Protein 1GXJ (pdb70)

B-factor: mean 45.7, std 15.7, range [21.68, 113.81]

Foldseek 3Di:
DDAQLLVVCVVVVVQQPQWDAAQLVQKDFDPLCPLQLCLLQDVSNGATEGAAVVSVVVSVVVCVPVVRDDHHYDHLVPAALDADEDPPLCVAAQFPFFQLVRIDGPPVRSSVSSRSRHRETEGADPVSVVVSCVVRVALPKYGHSQNWIQHSVGDIRDDDD/DPDAQQLLVVCVVPVVQQPQWDAQQLVFKDFDPLQVLQLCLLQPVSSGATEGAAPVSVVSSVVVCVVVVRDDHHYDHLVPAALDADADPPPVVAAQWPAFQLVRIDGPPVRSSCSSRSRHRETEGADPVSVVVSCVVVVFQHWYGYSNNDIDGVDDDDDDDD

Radius of gyration: 20.85 Å; Cα contacts (8 Å, |Δi|>4): 633; chains: 2; bounding box: 50×51×54 Å

Sequence (323 aa):
GFSRAVRAVFEEKERFPGLVDVVSNLIEVDEKYSLAVSVLLGGTAQNIVVRNVDTAKAIVEFLKQNEAGRVTILPLDLIDGSFNRISGLENERGFVGYAVDLVKFPSDLEVLGGFLFGNSVVVETLDDAIRMKKKYRLNTRIATLDGELISGRGAITGGREYRGFSRAVRAVFEEKERFPGLVDVVSNLIEVDEKYSLAVSVLLGGTAQNIVVRNVDTAKAIVEFLKQNEAGRVTILPLDLIDGSFNRISGLENERGFVGYAVDLVKFPSDLEVLGGFLFGNSVVVETLDDAIRMKKKYRLNTRIATLDGELISGRGAITGGR

Solvent-accessible surface area: 16518 Å² total; per-residue (Å²): 126,80,54,159,3,8,121,9,0,50,111,56,135,127,134,10,130,8,27,32,35,3,0,47,92,24,37,105,36,73,152,157,50,53,90,0,4,70,24,2,12,44,62,51,29,107,9,0,0,0,99,50,34,107,12,0,125,47,0,34,75,19,0,126,122,67,137,13,21,123,9,37,0,1,5,29,81,116,22,96,17,87,64,117,125,39,109,24,0,84,122,27,201,8,40,38,7,7,0,27,82,30,9,128,31,64,115,94,3,142,72,0,3,5,72,14,4,19,33,4,0,0,0,83,65,17,77,15,0,6,86,0,12,107,131,58,203,10,125,16,68,0,0,0,53,59,1,3,30,0,28,17,82,0,11,0,27,0,5,110,130,274,215,58,80,50,173,3,5,143,17,0,48,136,72,111,143,124,5,128,9,26,34,38,2,0,45,94,21,33,76,46,97,151,130,35,36,101,0,3,54,47,3,11,42,70,54,26,52,11,0,0,0,106,59,5,100,11,0,55,45,0,3,94,4,0,28,108,76,114,22,2,85,9,35,0,0,0,31,78,19,13,47,16,68,63,124,120,39,107,19,0,102,117,21,194,16,50,40,7,12,0,20,88,30,16,136,13,50,108,90,2,142,51,0,6,7,27,14,4,13,36,5,0,0,0,94,62,66,113,17,0,98,82,0,62,173,135,47,183,10,100,19,77,0,0,1,38,100,19,68,60,39,38,27,130,62,25,33,47,8,6,162

Structure (mmCIF, N/CA/C/O backbone):
data_1GXJ
#
_entry.id   1GXJ
#
_cell.length_a   54.700
_cell.length_b   57.900
_cell.length_c   62.500
_cell.angle_alpha   90.00
_cell.angle_beta   113.40
_cell.angle_gamma   90.00
#
_symmetry.space_group_name_H-M   'P 1 21 1'
#
loop_
_entity.id
_entity.type
_entity.pdbx_description
1 polymer 'CHROMOSOME SEGREGATION SMC PROTEIN'
2 water water
#
loop_
_atom_site.group_PDB
_atom_site.id
_atom_site.type_symbol
_atom_site.label_atom_id
_atom_site.label_alt_id
_atom_site.label_comp_id
_atom_site.label_asym_id
_atom_site.label_entity_id
_atom_site.label_seq_id
_atom_site.pdbx_PDB_ins_code
_atom_site.Cartn_x
_atom_site.Cartn_y
_atom_site.Cartn_z
_atom_site.occupancy
_atom_site.B_iso_or_equiv
_atom_site.auth_seq_id
_atom_site.auth_comp_id
_atom_site.auth_asym_id
_atom_site.auth_atom_id
_atom_site.pdbx_PDB_model_num
ATOM 1 N N . GLY A 1 14 ? -35.959 11.624 41.564 1.00 56.57 498 GLY A N 1
ATOM 2 C CA . GLY A 1 14 ? -36.693 11.454 40.277 1.00 57.10 498 GLY A CA 1
ATOM 3 C C . GLY A 1 14 ? -35.859 10.862 39.153 1.00 57.50 498 GLY A C 1
ATOM 4 O O . GLY A 1 14 ? -36.364 10.646 38.052 1.00 59.85 498 GLY A O 1
ATOM 5 N N . PHE A 1 15 ? -34.584 10.595 39.420 1.00 55.86 499 PHE A N 1
ATOM 6 C CA . PHE A 1 15 ? -33.695 10.027 38.407 1.00 52.85 499 PHE A CA 1
ATOM 7 C C . PHE A 1 15 ? -33.326 8.573 38.693 1.00 50.03 499 PHE A C 1
ATOM 8 O O . PHE A 1 15 ? -33.724 8.008 39.715 1.00 44.76 499 PHE A O 1
ATOM 16 N N . SER A 1 16 ? -32.558 7.980 37.779 1.00 49.61 500 SER A N 1
ATOM 17 C CA . SER A 1 16 ? -32.122 6.591 37.899 1.00 49.06 500 SER A CA 1
ATOM 18 C C . SER A 1 16 ? -31.288 6.349 39.155 1.00 47.94 500 SER A C 1
ATOM 19 O O . SER A 1 16 ? -30.661 7.267 39.685 1.00 47.42 500 SER A O 1
ATOM 22 N N . ARG A 1 17 ? -31.286 5.105 39.626 1.00 46.05 501 ARG A N 1
ATOM 23 C CA . ARG A 1 17 ? -30.522 4.731 40.812 1.00 47.29 501 ARG A CA 1
ATOM 24 C C . ARG A 1 17 ? -29.052 5.119 40.641 1.00 44.82 501 ARG A C 1
ATOM 25 O O . ARG A 1 17 ? -28.430 5.647 41.564 1.00 40.52 501 ARG A O 1
ATOM 33 N N . ALA A 1 18 ? -28.509 4.860 39.455 1.00 43.28 502 ALA A N 1
ATOM 34 C CA . ALA A 1 18 ? -27.112 5.174 39.159 1.00 45.08 502 ALA A CA 1
ATOM 35 C C . ALA A 1 18 ? -26.840 6.660 39.341 1.00 43.73 502 ALA A C 1
ATOM 36 O O . ALA A 1 18 ? -25.940 7.051 40.082 1.00 46.37 502 ALA A O 1
ATOM 38 N N . VAL A 1 19 ? -27.617 7.486 38.649 1.00 45.51 503 VAL A N 1
ATOM 39 C CA . VAL A 1 19 ? -27.464 8.928 38.749 1.00 43.16 503 VAL A CA 1
ATOM 40 C C . VAL A 1 19 ? -27.580 9.371 40.207 1.00 43.58 503 VAL A C 1
ATOM 41 O O . VAL A 1 19 ? -26.827 10.232 40.666 1.00 42.13 503 VAL A O 1
ATOM 45 N N . ARG A 1 20 ? -28.518 8.769 40.933 1.00 42.41 504 ARG A N 1
ATOM 46 C CA . ARG A 1 20 ? -28.738 9.103 42.337 1.00 44.71 504 ARG A CA 1
ATOM 47 C C . ARG A 1 20 ? -27.535 8.765 43.216 1.00 45.63 504 ARG A C 1
ATOM 48 O O . ARG A 1 20 ? -27.182 9.528 44.117 1.00 44.83 504 ARG A O 1
ATOM 56 N N . ALA A 1 21 ? -26.918 7.616 42.965 1.00 45.47 505 ALA A N 1
ATOM 57 C CA . ALA A 1 21 ? -25.758 7.203 43.746 1.00 48.34 505 ALA A CA 1
ATOM 58 C C . ALA A 1 21 ? -24.654 8.238 43.569 1.00 49.12 505 ALA A C 1
ATOM 59 O O . ALA A 1 21 ? -24.059 8.708 44.541 1.00 47.71 505 ALA A O 1
ATOM 61 N N . VAL A 1 22 ? -24.397 8.594 42.314 1.00 50.39 506 VAL A N 1
ATOM 62 C CA . VAL A 1 22 ? -23.373 9.577 41.977 1.00 47.41 506 VAL A CA 1
ATOM 63 C C . VAL A 1 22 ? -23.546 10.859 42.785 1.00 50.25 506 VAL A C 1
ATOM 64 O O . VAL A 1 22 ? -22.617 11.315 43.458 1.00 50.47 506 VAL A O 1
ATOM 68 N N . PHE A 1 23 ? -24.742 11.436 42.727 1.00 47.46 507 PHE A N 1
ATOM 69 C CA . PHE A 1 23 ? -25.007 12.677 43.438 1.00 49.94 507 PHE A CA 1
ATOM 70 C C . PHE A 1 23 ? -25.069 12.580 44.961 1.00 53.49 507 PHE A C 1
ATOM 71 O O . PHE A 1 23 ? -24.765 13.553 45.654 1.00 50.90 507 PHE A O 1
ATOM 79 N N . GLU A 1 24 ? -25.449 11.420 45.489 1.00 55.93 508 GLU A N 1
ATOM 80 C CA . GLU A 1 24 ? -25.490 11.259 46.938 1.00 61.20 508 GLU A CA 1
ATOM 81 C C . GLU A 1 24 ? -24.056 11.026 47.425 1.00 61.60 508 GLU A C 1
ATOM 82 O O . GLU A 1 24 ? -23.779 11.053 48.624 1.00 62.26 508 GLU A O 1
ATOM 88 N N . GLU A 1 25 ? -23.154 10.818 46.468 1.00 60.99 509 GLU A N 1
ATOM 89 C CA . GLU A 1 25 ? -21.734 10.598 46.731 1.00 61.89 509 GLU A CA 1
ATOM 90 C C . GLU A 1 25 ? -20.926 11.716 46.072 1.00 61.51 509 GLU A C 1
ATOM 91 O O . GLU A 1 25 ? -19.759 11.524 45.720 1.00 61.69 509 GLU A O 1
ATOM 97 N N . LYS A 1 26 ? -21.545 12.881 45.910 1.00 58.35 510 LYS A N 1
ATOM 98 C CA . LYS A 1 26 ? -20.886 14.013 45.261 1.00 59.21 510 LYS A CA 1
ATOM 99 C C . LYS A 1 26 ? -19.510 14.386 45.818 1.00 56.96 510 LYS A C 1
ATOM 100 O O . LYS A 1 26 ? -18.577 14.628 45.053 1.00 53.28 510 LYS A O 1
ATOM 106 N N . GLU A 1 27 ? -19.381 14.422 47.141 1.00 57.09 511 GLU A N 1
ATOM 107 C CA . GLU A 1 27 ? -18.112 14.784 47.772 1.00 57.81 511 GLU A CA 1
ATOM 108 C C . GLU A 1 27 ? -16.917 14.073 47.134 1.00 54.61 511 GLU A C 1
ATOM 109 O O . GLU A 1 27 ? -15.782 14.546 47.226 1.00 56.54 511 GLU A O 1
ATOM 115 N N . ARG A 1 28 ? -17.180 12.948 46.477 1.00 51.28 512 ARG A N 1
ATOM 116 C CA . ARG A 1 28 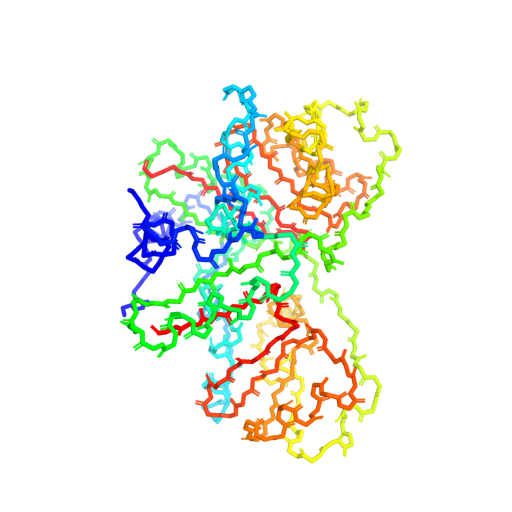? -16.136 12.167 45.826 1.00 51.43 512 ARG A CA 1
ATOM 117 C C . ARG A 1 28 ? -15.737 12.726 44.459 1.00 49.36 512 ARG A C 1
ATOM 118 O O . ARG A 1 28 ? -14.665 12.406 43.940 1.00 44.88 512 ARG A O 1
ATOM 126 N N . PHE A 1 29 ? -16.594 13.562 43.878 1.00 47.15 513 PHE A N 1
ATOM 127 C CA . PHE A 1 29 ? -16.305 14.134 42.567 1.00 47.63 513 PHE A CA 1
ATOM 128 C C . PHE A 1 29 ? -16.400 15.662 42.546 1.00 47.13 513 PHE A C 1
ATOM 129 O O . PHE A 1 29 ? -17.429 16.227 42.179 1.00 45.89 513 PHE A O 1
ATOM 137 N N . PRO A 1 30 ? -15.319 16.351 42.938 1.00 46.11 514 PRO A N 1
ATOM 138 C CA . PRO A 1 30 ? -15.347 17.815 42.936 1.00 46.94 514 PRO A CA 1
ATOM 139 C C . PRO A 1 30 ? -15.522 18.358 41.518 1.00 44.53 514 PRO A C 1
ATOM 140 O O . PRO A 1 30 ? -15.848 19.527 41.327 1.00 43.37 514 PRO A O 1
ATOM 144 N N . GLY A 1 31 ? -15.304 17.495 40.529 1.00 43.78 515 GLY A N 1
ATOM 145 C CA . GLY A 1 31 ? -15.462 17.903 39.145 1.00 44.77 515 GLY A CA 1
ATOM 146 C C . GLY A 1 31 ? -16.878 17.670 38.642 1.00 43.80 515 GLY A C 1
ATOM 147 O O . GLY A 1 31 ? -17.161 17.844 37.454 1.00 38.75 515 GLY A O 1
ATOM 148 N N . LEU A 1 32 ? -17.766 17.278 39.551 1.00 42.37 516 LEU A N 1
ATOM 149 C CA . LEU A 1 32 ? -19.160 17.013 39.213 1.00 41.85 516 LEU A CA 1
ATOM 150 C C . LEU A 1 32 ? -19.977 18.300 39.156 1.00 41.87 516 LEU A C 1
ATOM 151 O O . LEU A 1 32 ? -19.893 19.142 40.049 1.00 39.50 516 LEU A O 1
ATOM 156 N N . VAL A 1 33 ? -20.776 18.453 38.102 1.00 41.16 517 VAL A N 1
ATOM 157 C CA . VAL A 1 33 ? -21.592 19.652 37.958 1.00 36.32 517 VAL A CA 1
ATOM 158 C C . VAL A 1 33 ? -23.070 19.403 38.292 1.00 39.65 517 VAL A C 1
ATOM 159 O O . VAL A 1 33 ? -23.548 19.834 39.344 1.00 40.68 517 VAL A O 1
ATOM 163 N N . ASP A 1 34 ? -23.797 18.716 37.413 1.00 35.90 518 ASP A N 1
ATOM 164 C CA . ASP A 1 34 ? -25.214 18.431 37.662 1.00 34.85 518 ASP A CA 1
ATOM 165 C C . ASP A 1 34 ? -25.813 17.752 36.435 1.00 35.20 518 ASP A C 1
ATOM 166 O O . ASP A 1 34 ? -25.141 17.616 35.419 1.00 30.90 518 ASP A O 1
ATOM 171 N N . VAL A 1 35 ? -27.071 17.320 36.524 1.00 34.90 519 VAL A N 1
ATOM 172 C CA . VAL A 1 35 ? -27.706 16.692 35.367 1.00 32.74 519 VAL A CA 1
ATOM 173 C C . VAL A 1 35 ? -28.155 17.807 34.432 1.00 28.85 519 VAL A C 1
ATOM 174 O O . VAL A 1 35 ? -28.583 18.874 34.891 1.00 28.57 519 VAL A O 1
ATOM 178 N N . VAL A 1 36 ? -28.040 17.571 33.129 1.00 30.07 520 VAL A N 1
ATOM 179 C CA . VAL A 1 36 ? -28.431 18.561 32.122 1.00 30.34 520 VAL A CA 1
ATOM 180 C C . VAL A 1 36 ? -29.783 19.209 32.422 1.00 30.32 520 VAL A C 1
ATOM 181 O O . VAL A 1 36 ? -29.916 20.425 32.373 1.00 31.62 520 VAL A O 1
ATOM 185 N N . SER A 1 37 ? -30.785 18.400 32.746 1.00 29.94 521 SER A N 1
ATOM 186 C CA . SER A 1 37 ? -32.109 18.936 33.025 1.00 32.72 521 SER A CA 1
ATOM 187 C C . SER A 1 37 ? -32.156 19.981 34.149 1.00 33.27 521 SER A C 1
ATOM 188 O O . SER A 1 37 ? -32.984 20.891 34.106 1.00 31.40 521 SER A O 1
ATOM 191 N N . ASN A 1 38 ? -31.282 19.865 35.146 1.00 33.71 522 ASN A N 1
ATOM 192 C CA . ASN A 1 38 ? -31.266 20.831 36.24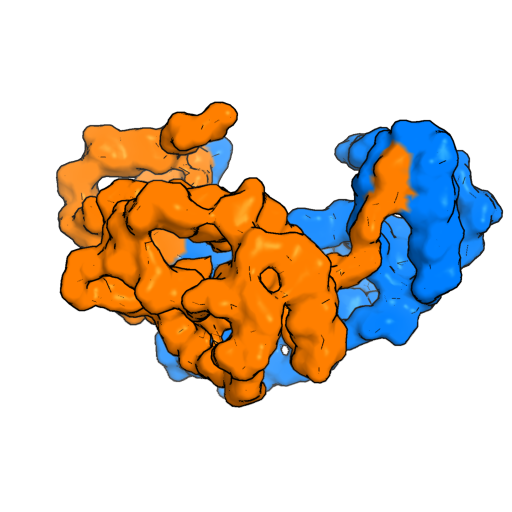4 1.00 36.63 522 ASN A CA 1
ATOM 193 C C . ASN A 1 38 ? -30.542 22.125 35.883 1.00 41.57 522 ASN A C 1
ATOM 194 O O . ASN A 1 38 ? -30.648 23.121 36.602 1.00 44.50 522 ASN A O 1
ATOM 199 N N . LEU A 1 39 ? -29.805 22.112 34.776 1.00 36.72 523 LEU A N 1
ATOM 200 C CA . LEU A 1 39 ? -29.059 23.293 34.353 1.00 39.53 523 LEU A CA 1
ATOM 201 C C . LEU A 1 39 ? -29.817 24.142 33.342 1.00 39.20 523 LEU A C 1
ATOM 202 O O . LEU A 1 39 ? -29.414 25.264 33.041 1.00 43.44 523 LEU A O 1
ATOM 207 N N . ILE A 1 40 ? -30.906 23.605 32.806 1.00 38.12 524 ILE A N 1
ATOM 208 C CA . ILE A 1 40 ? -31.681 24.341 31.825 1.00 38.42 524 ILE A CA 1
ATOM 209 C C . ILE A 1 40 ? -32.547 25.410 32.479 1.00 40.36 524 ILE A C 1
ATOM 210 O O . ILE A 1 40 ? -33.233 25.166 33.472 1.00 36.82 524 ILE A O 1
ATOM 215 N N . GLU A 1 41 ? -32.485 26.605 31.910 1.00 39.26 525 GLU A N 1
ATOM 216 C CA . GLU A 1 41 ? -33.277 27.730 32.372 1.00 38.38 525 GLU A CA 1
ATOM 217 C C . GLU A 1 41 ? -33.901 28.230 31.089 1.00 36.57 525 GLU A C 1
ATOM 218 O O . GLU A 1 41 ? -33.197 28.717 30.210 1.00 35.49 525 GLU A O 1
ATOM 224 N N . VAL A 1 42 ? -35.219 28.096 30.978 1.00 37.56 526 VAL A N 1
ATOM 225 C CA . VAL A 1 42 ? -35.918 28.510 29.769 1.00 37.80 526 VAL A CA 1
ATOM 226 C C . VAL A 1 42 ? -37.358 28.932 30.037 1.00 35.55 526 VAL A C 1
ATOM 227 O O . VAL A 1 42 ? -38.015 28.399 30.930 1.00 34.38 526 VAL A O 1
ATOM 231 N N . ASP A 1 43 ? -37.841 29.880 29.240 1.00 37.00 527 ASP A N 1
ATOM 232 C CA . ASP A 1 43 ? -39.208 30.378 29.359 1.00 40.69 527 ASP A CA 1
ATOM 233 C C . ASP A 1 43 ? -40.185 29.219 29.159 1.00 44.51 527 ASP A C 1
ATOM 234 O O . ASP A 1 43 ? -40.022 28.396 28.252 1.00 42.32 527 ASP A O 1
ATOM 239 N N . GLU A 1 44 ? -41.200 29.165 30.014 1.00 42.42 528 GLU A N 1
ATOM 240 C CA . GLU A 1 44 ? -42.220 28.126 29.960 1.00 43.42 528 GLU A CA 1
ATOM 241 C C . GLU A 1 44 ? -42.765 27.896 28.551 1.00 39.28 528 GLU A C 1
ATOM 242 O O . GLU A 1 44 ? -43.038 26.763 28.161 1.00 41.32 528 GLU A O 1
ATOM 248 N N . LYS A 1 45 ? -42.919 28.973 27.794 1.00 39.05 529 LYS A N 1
ATOM 249 C CA . LYS A 1 45 ? -43.448 28.884 26.439 1.00 39.12 529 LYS A CA 1
ATOM 250 C C . LYS A 1 45 ? -42.631 27.983 25.515 1.00 35.21 529 LYS A C 1
ATOM 251 O O . LYS A 1 45 ? -43.166 27.395 24.577 1.00 35.59 529 LYS A O 1
ATOM 257 N N . TYR A 1 46 ? -41.340 27.867 25.795 1.00 32.94 530 TYR A N 1
ATOM 258 C CA . TYR A 1 46 ? -40.448 27.069 24.964 1.00 34.64 530 TYR A CA 1
ATOM 259 C C . TYR A 1 46 ? -40.016 25.741 25.574 1.00 33.35 530 TYR A C 1
ATOM 260 O O . TYR A 1 46 ? -39.254 24.997 24.948 1.00 31.45 530 TYR A O 1
ATOM 269 N N . SER A 1 47 ? -40.489 25.430 26.780 1.00 32.93 531 SER A N 1
ATOM 270 C CA . SER A 1 47 ? -40.067 24.196 27.433 1.00 31.45 531 SER A CA 1
ATOM 271 C C . SER A 1 47 ? -40.379 22.926 26.650 1.00 31.41 531 SER A C 1
ATOM 272 O O . SER A 1 47 ? -39.570 22.004 26.620 1.00 31.96 531 SER A O 1
ATOM 275 N N . LEU A 1 48 ? -41.548 22.869 26.024 1.00 34.67 532 LEU A N 1
ATOM 276 C CA . LEU A 1 48 ? -41.924 21.684 25.264 1.00 34.46 532 LEU A CA 1
ATOM 277 C C . LEU A 1 48 ? -40.973 21.468 24.078 1.00 31.91 532 LEU A C 1
ATOM 278 O O . LEU A 1 48 ? -40.503 20.361 23.841 1.00 32.08 532 LEU A O 1
ATOM 283 N N . ALA A 1 49 ? -40.700 22.536 23.339 1.00 33.22 533 ALA A N 1
ATOM 284 C CA . ALA A 1 49 ? -39.814 22.470 22.177 1.00 31.82 533 ALA A CA 1
ATOM 285 C C . ALA A 1 49 ? -38.407 22.062 22.605 1.00 29.26 533 ALA A C 1
ATOM 286 O O . ALA A 1 49 ? -37.761 21.208 21.976 1.00 25.89 533 ALA A O 1
ATOM 288 N N . VAL A 1 50 ? -37.934 22.683 23.677 1.00 27.02 534 VAL A N 1
ATOM 289 C CA . VAL A 1 50 ? -36.606 22.394 24.201 1.00 30.09 534 VAL A CA 1
ATOM 290 C C . VAL A 1 50 ? -36.507 20.939 24.627 1.00 29.21 534 VAL A C 1
ATOM 291 O O . VAL A 1 50 ? -35.520 20.267 2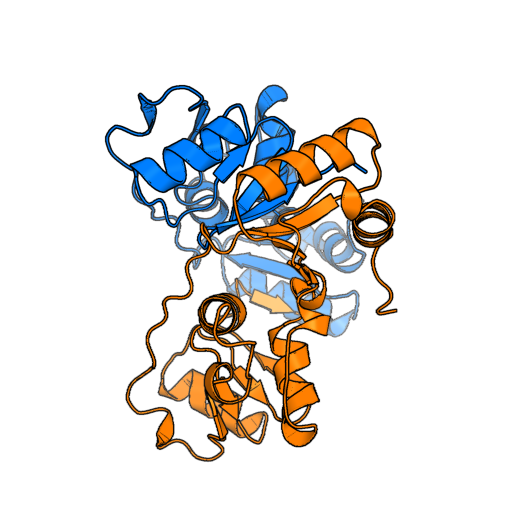4.331 1.00 31.12 534 VAL A O 1
ATOM 295 N N . SER A 1 51 ? -37.543 20.451 25.305 1.00 29.90 535 SER A N 1
ATOM 296 C CA . SER A 1 51 ? -37.578 19.070 25.768 1.00 32.00 535 SER A CA 1
ATOM 297 C C . SER A 1 51 ? -37.446 18.074 24.612 1.00 32.08 535 SER A C 1
ATOM 298 O O . SER A 1 51 ? -36.746 17.061 24.732 1.00 29.02 535 SER A O 1
ATOM 301 N N . VAL A 1 52 ? -38.116 18.347 23.494 1.00 32.29 536 VAL A N 1
ATOM 302 C CA . VAL A 1 52 ? -38.026 17.437 22.356 1.00 32.52 536 VAL A CA 1
ATOM 303 C C . VAL A 1 52 ? -36.646 17.520 21.707 1.00 32.37 536 VAL A C 1
ATOM 304 O O . VAL A 1 52 ? -36.112 16.516 21.240 1.00 31.20 536 VAL A O 1
ATOM 308 N N . LEU A 1 53 ? -36.062 18.714 21.677 1.00 31.34 537 LEU A N 1
ATOM 309 C CA . LEU A 1 53 ? -34.740 18.872 21.093 1.00 29.45 537 LEU A CA 1
ATOM 310 C C . LEU A 1 53 ? -33.690 18.155 21.941 1.00 30.93 537 LEU A C 1
ATOM 311 O O . LEU A 1 53 ? -32.759 17.562 21.402 1.00 32.88 537 LEU A O 1
ATOM 316 N N . LEU A 1 54 ? -33.844 18.194 23.263 1.00 29.97 538 LEU A N 1
ATOM 317 C CA . LEU A 1 54 ? -32.895 17.526 24.159 1.00 31.92 538 LEU A CA 1
ATOM 318 C C . LEU A 1 54 ? -32.973 16.010 24.077 1.00 34.41 538 LEU A C 1
ATOM 319 O O . LEU A 1 54 ? -31.953 15.326 24.173 1.00 37.84 538 LEU A O 1
ATOM 324 N N . GLY A 1 55 ? -34.185 15.483 23.916 1.00 34.65 539 GLY A N 1
ATOM 325 C CA . GLY A 1 55 ? -34.343 14.041 23.859 1.00 39.32 539 GLY A CA 1
ATOM 326 C C . GLY A 1 55 ? -33.813 13.420 25.142 1.00 37.67 539 GLY A C 1
ATOM 327 O O . GLY A 1 55 ? -34.013 13.963 26.231 1.00 43.93 539 GLY A O 1
ATOM 328 N N . GLY A 1 56 ? -33.115 12.296 25.018 1.00 37.36 540 GLY A N 1
ATOM 329 C CA . GLY A 1 56 ? -32.570 11.629 26.189 1.00 37.07 540 GLY A CA 1
ATOM 330 C C . GLY A 1 56 ? -31.327 12.263 26.807 1.00 38.71 540 GLY A C 1
ATOM 331 O O . GLY A 1 56 ? -30.863 11.814 27.859 1.00 41.41 540 GLY A O 1
ATOM 332 N N . THR A 1 57 ? -30.775 13.296 26.175 1.00 35.64 541 THR A N 1
ATOM 333 C CA . THR A 1 57 ? -29.582 13.947 26.721 1.00 38.30 541 THR A CA 1
ATOM 334 C C . THR A 1 57 ? -29.929 14.737 27.983 1.00 37.77 541 THR A C 1
ATOM 335 O O . THR A 1 57 ? -29.048 15.130 28.755 1.00 37.59 541 THR A O 1
ATOM 339 N N . ALA A 1 58 ? -31.223 14.950 28.195 1.00 36.16 542 ALA A N 1
ATOM 340 C CA . ALA A 1 58 ? -31.698 15.685 29.360 1.00 37.14 542 ALA A CA 1
ATOM 341 C C . ALA A 1 58 ? -31.194 15.077 30.670 1.00 40.71 542 ALA A C 1
ATOM 342 O O . ALA A 1 58 ? -31.040 15.785 31.665 1.00 41.42 542 ALA A O 1
ATOM 344 N N . GLN A 1 59 ? -30.933 13.771 30.681 1.00 39.85 543 GLN A N 1
ATOM 345 C CA . GLN A 1 59 ? -30.443 13.136 31.899 1.00 39.16 543 GLN A CA 1
ATOM 346 C C . GLN A 1 59 ? -28.935 12.865 31.894 1.00 37.10 543 GLN A C 1
ATOM 347 O O . GLN A 1 59 ? -28.425 12.128 32.742 1.00 37.27 543 GLN A O 1
ATOM 353 N N . ASN A 1 60 ? -28.219 13.454 30.943 1.00 32.17 544 ASN A N 1
ATOM 354 C CA . ASN A 1 60 ? -26.776 13.272 30.894 1.00 30.37 544 ASN A CA 1
ATOM 355 C C . ASN A 1 60 ? -26.182 13.977 32.105 1.00 32.70 544 ASN A C 1
ATOM 356 O O . ASN A 1 60 ? -26.738 14.964 32.587 1.00 30.64 544 ASN A O 1
ATOM 361 N N . ILE A 1 61 ? -25.062 13.466 32.602 1.00 35.01 545 ILE A N 1
ATOM 362 C CA . ILE A 1 61 ? -24.410 14.087 33.750 1.00 36.44 545 ILE A CA 1
ATOM 363 C C . ILE A 1 61 ? -23.264 14.957 33.250 1.00 32.58 545 ILE A C 1
ATOM 364 O O . ILE A 1 61 ? -22.379 14.485 32.544 1.00 33.84 545 ILE A O 1
ATOM 369 N N . VAL A 1 62 ? -23.280 16.229 33.618 1.00 33.39 546 VAL A N 1
ATOM 370 C CA . VAL A 1 62 ? -22.216 17.120 33.188 1.00 33.50 546 VAL A CA 1
ATOM 371 C C . VAL A 1 62 ? -21.110 17.177 34.240 1.00 32.85 546 VAL A C 1
ATOM 372 O O . VAL A 1 62 ? -21.386 17.389 35.417 1.00 30.51 546 VAL A O 1
ATOM 376 N N . VAL A 1 63 ? -19.870 16.953 33.809 1.00 35.47 547 VAL A N 1
ATOM 377 C CA . VAL A 1 63 ? -18.709 17.033 34.698 1.00 35.06 547 VAL A CA 1
ATOM 378 C C . VAL A 1 63 ? -17.702 17.966 34.013 1.00 38.91 547 VAL A C 1
ATOM 379 O O . VAL A 1 63 ? -17.799 18.225 32.810 1.00 37.83 547 VAL A O 1
ATOM 383 N N . ARG A 1 64 ? -16.729 18.475 34.755 1.00 42.59 548 ARG A N 1
ATOM 384 C CA . ARG A 1 64 ? -15.785 19.399 34.142 1.00 42.62 548 ARG A CA 1
ATOM 385 C C . ARG A 1 64 ? -14.660 18.778 33.325 1.00 41.35 548 ARG A C 1
ATOM 386 O O . ARG A 1 64 ? -14.119 19.417 32.421 1.00 45.98 548 ARG A O 1
ATOM 394 N N . ASN A 1 65 ? -14.326 17.524 33.597 1.00 40.70 549 ASN A N 1
ATOM 395 C CA . ASN A 1 65 ? -13.244 16.886 32.857 1.00 42.37 549 ASN A CA 1
ATOM 396 C C . ASN A 1 65 ? -13.407 15.382 32.730 1.00 43.18 549 ASN A C 1
ATOM 397 O O . ASN A 1 65 ? -14.222 14.770 33.421 1.00 42.55 549 ASN A O 1
ATOM 402 N N . VAL A 1 66 ? -12.607 14.789 31.852 1.00 42.26 550 VAL A N 1
ATOM 403 C CA . VAL A 1 66 ? -12.659 13.352 31.620 1.00 46.54 550 VAL A CA 1
ATOM 404 C C . VAL A 1 66 ? -12.315 12.547 32.869 1.00 47.28 550 VAL A C 1
ATOM 405 O O . VAL A 1 66 ? -12.833 11.446 33.064 1.00 45.64 550 VAL A O 1
ATOM 409 N N . ASP A 1 67 ? -11.441 13.098 33.710 1.00 48.97 551 ASP A N 1
ATOM 410 C CA . ASP A 1 67 ? -11.031 12.421 34.938 1.00 50.59 551 ASP A CA 1
ATOM 411 C C . ASP A 1 67 ? -12.226 12.150 35.838 1.00 48.99 551 ASP A C 1
ATOM 412 O O . ASP A 1 67 ? -12.393 11.038 36.343 1.00 49.78 551 ASP A O 1
ATOM 417 N N . THR A 1 68 ? -13.046 13.175 36.048 1.00 48.09 552 THR A N 1
ATOM 418 C CA . THR A 1 68 ? -14.237 13.039 36.874 1.00 47.40 552 THR A CA 1
ATOM 419 C C . THR A 1 68 ? -15.130 11.987 36.220 1.00 46.74 552 THR A C 1
ATOM 420 O O . THR A 1 68 ? -15.766 11.185 36.902 1.00 44.41 552 THR A O 1
ATOM 424 N N . ALA A 1 69 ? -15.153 11.992 34.888 1.00 46.78 553 ALA A N 1
ATOM 425 C CA . ALA A 1 69 ? -15.949 11.041 34.119 1.00 47.18 553 ALA A CA 1
ATOM 426 C C . ALA A 1 69 ? -15.486 9.609 34.376 1.00 47.64 553 ALA A C 1
ATOM 427 O O . ALA A 1 69 ? -16.303 8.713 34.592 1.00 45.41 553 ALA A O 1
ATOM 429 N N . LYS A 1 70 ? -14.173 9.396 34.353 1.00 47.81 554 LYS A N 1
ATOM 430 C CA . LYS A 1 70 ? -13.628 8.066 34.591 1.00 49.96 554 LYS A CA 1
ATOM 431 C C . LYS A 1 70 ? -13.867 7.630 36.035 1.00 49.53 554 LYS A C 1
ATOM 432 O O . LYS A 1 70 ? -14.203 6.473 36.295 1.00 48.37 554 LYS A O 1
ATOM 438 N N . ALA A 1 71 ? -13.699 8.561 36.968 1.00 50.29 555 ALA A N 1
ATOM 439 C CA . ALA A 1 71 ? -13.901 8.268 38.382 1.00 50.29 555 ALA A CA 1
ATOM 440 C C . ALA A 1 71 ? -15.330 7.794 38.628 1.00 48.47 555 ALA A C 1
ATOM 441 O O . ALA A 1 71 ? -15.560 6.808 39.334 1.00 47.44 555 ALA A O 1
ATOM 443 N N . ILE A 1 72 ? -16.292 8.500 38.046 1.00 47.49 556 ILE A N 1
ATOM 444 C CA . ILE A 1 72 ? -17.690 8.126 38.208 1.00 46.83 556 ILE A CA 1
ATOM 445 C C . ILE A 1 72 ? -17.943 6.750 37.599 1.00 45.94 556 ILE A C 1
ATOM 446 O O . ILE A 1 72 ? -18.595 5.905 38.215 1.00 46.39 556 ILE A O 1
ATOM 451 N N . VAL A 1 73 ? -17.419 6.522 36.398 1.00 44.32 557 VAL A N 1
ATOM 452 C CA . VAL A 1 73 ? -17.586 5.233 35.734 1.00 47.92 557 VAL A CA 1
ATOM 453 C C . VAL A 1 73 ? -17.038 4.119 36.628 1.00 50.26 557 VAL A C 1
ATOM 454 O O . VAL A 1 73 ? -17.711 3.117 36.876 1.00 49.80 557 VAL A O 1
ATOM 458 N N . GLU A 1 74 ? -15.811 4.300 37.106 1.00 52.86 558 GLU A N 1
ATOM 459 C CA . GLU A 1 74 ? -15.184 3.327 37.994 1.00 56.26 558 GLU A CA 1
ATOM 460 C C . GLU A 1 74 ? -16.081 3.15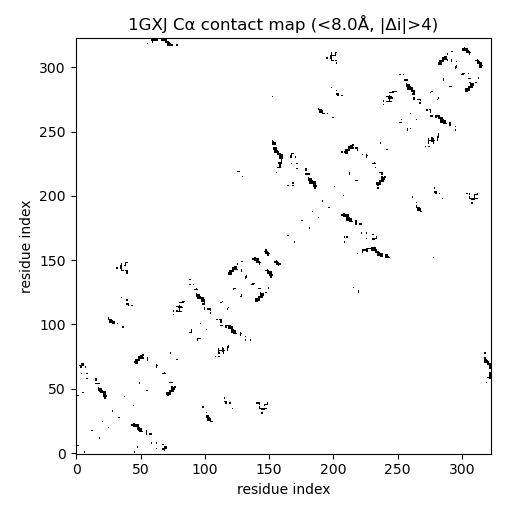3 39.218 1.00 57.87 558 GLU A C 1
ATOM 461 O O . GLU A 1 74 ? -16.390 2.033 39.624 1.00 59.61 558 GLU A O 1
ATOM 467 N N . PHE A 1 75 ? -16.493 4.279 39.793 1.00 57.37 559 PHE A N 1
ATOM 468 C CA . PHE A 1 75 ? -17.370 4.302 40.957 1.00 57.01 559 PHE A CA 1
ATOM 469 C C . PHE A 1 75 ? -18.593 3.421 40.716 1.00 58.98 559 PHE A C 1
ATOM 470 O O . PHE A 1 75 ? -18.920 2.556 41.530 1.00 58.97 559 PHE A O 1
ATOM 478 N N . LEU A 1 76 ? -19.263 3.646 39.591 1.00 59.13 560 LEU A N 1
ATOM 479 C CA . LEU A 1 76 ? -20.452 2.878 39.241 1.00 61.05 560 LEU A CA 1
ATOM 480 C C . LEU A 1 76 ? -20.128 1.430 38.906 1.00 62.55 560 LEU A C 1
ATOM 481 O O . LEU A 1 76 ? -20.967 0.546 39.070 1.00 61.19 560 LEU A O 1
ATOM 486 N N . LYS A 1 77 ? -18.909 1.190 38.436 1.00 64.18 561 LYS A N 1
ATOM 487 C CA . LYS A 1 77 ? -18.495 -0.157 38.076 1.00 65.94 561 LYS A CA 1
ATOM 488 C C . LYS A 1 77 ? -18.357 -1.042 39.310 1.00 67.49 561 LYS A C 1
ATOM 489 O O . LYS A 1 77 ? -18.517 -2.259 39.230 1.00 67.44 561 LYS A O 1
ATOM 495 N N . GLN A 1 78 ? -18.076 -0.424 40.454 1.00 68.17 562 GLN A N 1
ATOM 496 C CA . GLN A 1 78 ? -17.908 -1.166 41.697 1.00 70.61 562 GLN A CA 1
ATOM 497 C C . GLN A 1 78 ? -19.208 -1.399 42.456 1.00 70.15 562 GLN A C 1
ATOM 498 O O . GLN A 1 78 ? -19.596 -2.544 42.686 1.00 70.42 562 GLN A O 1
ATOM 504 N N . ASN A 1 79 ? -19.884 -0.324 42.849 1.00 68.29 563 ASN A N 1
ATOM 505 C CA . ASN A 1 79 ? -21.132 -0.467 43.591 1.00 69.23 563 ASN A CA 1
ATOM 506 C C . ASN A 1 79 ? -22.269 -0.992 42.716 1.00 69.08 563 ASN A C 1
ATOM 507 O O . ASN A 1 79 ? -23.390 -1.175 43.188 1.00 68.37 563 ASN A O 1
ATOM 512 N N . GLU A 1 80 ? -21.965 -1.236 41.443 1.00 69.69 564 GLU A N 1
ATOM 513 C CA . GLU A 1 80 ? -22.935 -1.745 40.473 1.00 69.70 564 GLU A CA 1
ATOM 514 C C . GLU A 1 80 ? -24.322 -1.122 40.622 1.00 68.35 564 GLU A C 1
ATOM 515 O O . GLU A 1 80 ? -25.326 -1.830 40.716 1.00 68.94 564 GLU A O 1
ATOM 521 N N . ALA A 1 81 ? -24.374 0.207 40.631 1.00 66.30 565 ALA A N 1
ATOM 522 C CA . ALA A 1 81 ? -25.637 0.923 40.777 1.00 62.59 565 ALA A CA 1
ATOM 523 C C . ALA A 1 81 ? -26.367 1.113 39.448 1.00 62.82 565 ALA A C 1
ATOM 524 O O . ALA A 1 81 ? -27.597 1.189 39.415 1.00 62.89 565 ALA A O 1
ATOM 526 N N . GLY A 1 82 ? -25.611 1.193 38.356 1.00 61.52 566 GLY A N 1
ATOM 527 C CA . GLY A 1 82 ? -26.218 1.376 37.049 1.00 60.85 566 GLY A CA 1
ATOM 528 C C . GLY A 1 82 ? -25.303 2.078 36.061 1.00 61.12 566 GLY A C 1
ATOM 529 O O . GLY A 1 82 ? -24.114 2.270 36.328 1.00 60.50 566 GLY A O 1
ATOM 530 N N . ARG A 1 83 ? -25.859 2.466 34.917 1.00 59.43 567 ARG A N 1
ATOM 531 C CA . ARG A 1 83 ? -25.086 3.145 33.885 1.00 58.23 567 ARG A CA 1
ATOM 532 C C . ARG A 1 83 ? -25.556 4.580 33.683 1.00 54.12 567 ARG A C 1
ATOM 533 O O . ARG A 1 83 ? -26.727 4.899 33.890 1.00 53.38 567 ARG A O 1
ATOM 541 N N . VAL A 1 84 ? -24.635 5.445 33.274 1.00 49.99 568 VAL A N 1
ATOM 542 C CA . VAL A 1 84 ? -24.963 6.846 33.036 1.00 44.42 568 VAL A CA 1
ATOM 543 C C . VAL A 1 84 ? -24.208 7.367 31.826 1.00 39.51 568 VAL A C 1
ATOM 544 O O . VAL A 1 84 ? -23.259 6.744 31.356 1.00 41.88 568 VAL A O 1
ATOM 548 N N . THR A 1 85 ? -24.650 8.506 31.312 1.00 37.21 569 THR A N 1
ATOM 549 C CA . THR A 1 85 ? -24.001 9.138 30.176 1.00 36.26 569 THR A CA 1
ATOM 550 C C . THR A 1 85 ? -23.408 10.430 30.735 1.00 36.41 569 THR A C 1
ATOM 551 O O . THR A 1 85 ? -24.109 11.219 31.375 1.00 34.24 569 THR A O 1
ATOM 555 N N . ILE A 1 86 ? -22.115 10.629 30.510 1.00 35.06 570 ILE A N 1
ATOM 556 C CA . ILE A 1 86 ? -21.424 11.802 31.036 1.00 36.34 570 ILE A CA 1
ATOM 557 C C . ILE A 1 86 ? -20.905 12.741 29.947 1.00 32.58 570 ILE A C 1
ATOM 558 O O . ILE A 1 86 ? -20.392 12.302 28.920 1.00 36.89 570 ILE A O 1
ATOM 563 N N . LEU A 1 87 ? -21.062 14.038 30.185 1.00 31.46 571 LEU A N 1
ATOM 564 C CA . LEU A 1 87 ? -20.616 15.066 29.251 1.00 34.02 571 LEU A CA 1
ATOM 565 C C . LEU A 1 87 ? -19.492 15.885 29.870 1.00 34.00 571 LEU A C 1
ATOM 566 O O . LEU A 1 87 ? -19.743 16.779 30.678 1.00 34.76 571 LEU A O 1
ATOM 571 N N . PRO A 1 88 ? -18.236 15.595 29.497 1.00 34.11 572 PRO A N 1
ATOM 572 C CA . PRO A 1 88 ? -17.099 16.340 30.047 1.00 37.03 572 PRO A CA 1
ATOM 573 C C . PRO A 1 88 ? -16.911 17.669 29.321 1.00 37.17 572 PRO A C 1
ATOM 574 O O . PRO A 1 88 ? -16.616 17.707 28.122 1.00 37.74 572 PRO A O 1
ATOM 578 N N . LEU A 1 89 ? -17.099 18.758 30.057 1.00 36.41 573 LEU A N 1
ATOM 579 C CA . LEU A 1 89 ? -16.981 20.103 29.506 1.00 39.91 573 LEU A CA 1
ATOM 580 C C . LEU A 1 89 ? -15.702 20.373 28.729 1.00 41.73 573 LEU A C 1
ATOM 581 O O . LEU A 1 89 ? -15.667 21.280 27.895 1.00 37.66 573 LEU A O 1
ATOM 586 N N . ASP A 1 90 ? -14.658 19.594 28.997 1.00 43.83 574 ASP A N 1
ATOM 587 C CA . ASP A 1 90 ? -13.378 19.776 28.314 1.00 47.78 574 ASP A CA 1
ATOM 588 C C . ASP A 1 90 ? -13.311 19.069 26.962 1.00 48.33 574 ASP A C 1
ATOM 589 O O . ASP A 1 90 ? -12.457 19.385 26.133 1.00 48.05 574 ASP A O 1
ATOM 594 N N . LEU A 1 91 ? -14.208 18.117 26.735 1.00 46.88 575 LEU A N 1
ATOM 595 C CA . LEU A 1 91 ? -14.207 17.393 25.470 1.00 47.78 575 LEU A CA 1
ATOM 596 C C . LEU A 1 91 ? -15.309 17.779 24.484 1.00 47.86 575 LEU A C 1
ATOM 597 O O . LEU A 1 91 ? -15.094 17.739 23.273 1.00 49.62 575 LEU A O 1
ATOM 602 N N . ILE A 1 92 ? -16.480 18.157 24.983 1.00 44.80 576 ILE A N 1
ATOM 603 C CA . ILE A 1 92 ? -17.582 18.498 24.085 1.00 44.25 576 ILE A CA 1
ATOM 604 C C . ILE A 1 92 ? -17.331 19.703 23.175 1.00 44.52 576 ILE A C 1
ATOM 605 O O . ILE A 1 92 ? -16.707 20.690 23.570 1.00 41.64 576 ILE A O 1
ATOM 610 N N . ASP A 1 93 ? -17.827 19.604 21.946 1.00 45.32 577 ASP A N 1
ATOM 611 C CA . ASP A 1 93 ? -17.691 20.671 20.961 1.00 44.22 577 ASP A CA 1
ATOM 612 C C . ASP A 1 93 ? -19.001 21.454 20.939 1.00 44.28 577 ASP A C 1
ATOM 613 O O . ASP A 1 93 ? -20.071 20.879 20.730 1.00 41.88 577 ASP A O 1
ATOM 618 N N . GLY A 1 94 ? -18.916 22.763 21.155 1.00 41.12 578 GLY A N 1
ATOM 619 C CA . GLY A 1 94 ? -20.121 23.577 21.172 1.00 42.33 578 GLY A CA 1
ATOM 620 C C . GLY A 1 94 ? -20.238 24.523 19.996 1.00 40.09 578 GLY A C 1
ATOM 621 O O . GLY A 1 94 ? -21.064 25.434 20.005 1.00 43.07 578 GLY A O 1
ATOM 622 N N . SER A 1 95 ? -19.416 24.304 18.977 1.00 39.47 579 SER A N 1
ATOM 623 C CA . SER A 1 95 ? -19.437 25.157 17.799 1.00 41.35 579 SER A CA 1
ATOM 624 C C . SER A 1 95 ? -20.689 24.899 16.966 1.00 40.86 579 SER A C 1
ATOM 625 O O . SER A 1 95 ? -21.255 23.807 16.992 1.00 38.07 579 SER A O 1
ATOM 628 N N . PHE A 1 96 ? -21.119 25.920 16.238 1.00 40.80 580 PHE A N 1
ATOM 629 C CA . PHE A 1 96 ? -22.291 25.814 15.382 1.00 42.65 580 PHE A CA 1
ATOM 630 C C . PHE A 1 96 ? -22.385 27.072 14.524 1.00 43.21 580 PHE A C 1
ATOM 631 O O . PHE A 1 96 ? -21.774 28.098 14.833 1.00 39.76 580 PHE A O 1
ATOM 639 N N . ASN A 1 97 ? -23.151 26.987 13.445 1.00 44.22 581 ASN A N 1
ATOM 640 C CA . ASN A 1 97 ? -23.303 28.112 12.539 1.00 47.04 581 ASN A CA 1
ATOM 641 C C . ASN A 1 97 ? -24.758 28.479 12.313 1.00 46.55 581 ASN A C 1
ATOM 642 O O . ASN A 1 97 ? -25.604 27.610 12.101 1.00 45.96 581 ASN A O 1
ATOM 647 N N . ARG A 1 98 ? -25.038 29.774 12.364 1.00 46.22 582 ARG A N 1
ATOM 648 C CA . ARG A 1 98 ? -26.384 30.274 12.143 1.00 47.32 582 ARG A CA 1
ATOM 649 C C . ARG A 1 98 ? -26.655 30.313 10.641 1.00 46.91 582 ARG A C 1
ATOM 650 O O . ARG A 1 98 ? -25.731 30.247 9.828 1.00 48.58 582 ARG A O 1
ATOM 658 N N . ILE A 1 99 ? -27.928 30.415 10.283 1.00 43.21 583 ILE A N 1
ATOM 659 C CA . ILE A 1 99 ? -28.342 30.429 8.889 1.00 41.49 583 ILE A CA 1
ATOM 660 C C . ILE A 1 99 ? -28.917 31.800 8.567 1.00 39.16 583 ILE A C 1
ATOM 661 O O . ILE A 1 99 ? -30.008 32.142 9.010 1.00 39.75 583 ILE A O 1
ATOM 666 N N . SER A 1 100 ? -28.168 32.584 7.797 1.00 41.97 584 SER A N 1
ATOM 667 C CA . SER A 1 100 ? -28.575 33.934 7.428 1.00 40.85 584 SER A CA 1
ATOM 668 C C . SER A 1 100 ? -29.965 34.031 6.820 1.00 38.28 584 SER A C 1
ATOM 669 O O . SER A 1 100 ? -30.270 33.348 5.847 1.00 40.70 584 SER A O 1
ATOM 672 N N . GLY A 1 101 ? -30.797 34.894 7.393 1.00 38.03 585 GLY A N 1
ATOM 673 C CA . GLY A 1 101 ? -32.144 35.096 6.884 1.00 39.27 585 GLY A CA 1
ATOM 674 C C . GLY A 1 101 ? -33.212 34.254 7.550 1.00 39.10 585 GLY A C 1
ATOM 675 O O . GLY A 1 101 ? -34.386 34.631 7.581 1.00 37.61 585 GLY A O 1
ATOM 676 N N . LEU A 1 102 ? -32.808 33.109 8.085 1.00 40.89 586 LEU A N 1
ATOM 677 C CA . LEU A 1 102 ? -33.744 32.210 8.743 1.00 39.36 586 LEU A CA 1
ATOM 678 C C . LEU A 1 102 ? -34.547 32.944 9.808 1.00 38.41 586 LEU A C 1
ATOM 679 O O . LEU A 1 102 ? -35.772 32.814 9.872 1.00 35.01 586 LEU A O 1
ATOM 684 N N . GLU A 1 103 ? -33.851 33.721 10.637 1.00 37.61 587 GLU A N 1
ATOM 685 C CA . GLU A 1 103 ? -34.494 34.449 11.727 1.00 42.27 587 GLU A CA 1
ATOM 686 C C . GLU A 1 103 ? -35.555 35.459 11.288 1.00 46.02 587 GLU A C 1
ATOM 687 O O . GLU A 1 103 ? -36.296 35.986 12.123 1.00 45.49 587 GLU A O 1
ATOM 693 N N . ASN A 1 104 ? -35.636 35.723 9.987 1.00 47.13 588 ASN A N 1
ATOM 694 C CA . ASN A 1 104 ? -36.616 36.670 9.466 1.00 47.82 588 ASN A CA 1
ATOM 695 C C . ASN A 1 104 ? -37.838 35.952 8.899 1.00 50.61 588 ASN A C 1
ATOM 696 O O . ASN A 1 104 ? -38.786 36.590 8.433 1.00 51.93 588 ASN A O 1
ATOM 701 N N . GLU A 1 105 ? -37.813 34.623 8.943 1.00 49.13 589 GLU A N 1
ATOM 702 C CA . GLU A 1 105 ? -38.916 33.812 8.432 1.00 48.14 589 GLU A CA 1
ATOM 703 C C . GLU A 1 105 ? -40.136 33.835 9.343 1.00 46.08 589 GLU A C 1
ATOM 704 O O . GLU A 1 105 ? -40.018 34.013 10.556 1.00 45.18 589 GLU A O 1
ATOM 710 N N . ARG A 1 106 ? -41.313 33.654 8.756 1.00 46.57 590 ARG A N 1
ATOM 711 C CA . ARG A 1 106 ? -42.534 33.628 9.545 1.00 50.12 590 ARG A CA 1
ATOM 712 C C . ARG A 1 106 ? -42.581 32.314 10.312 1.00 47.88 590 ARG A C 1
ATOM 713 O O . ARG A 1 106 ? -42.261 31.252 9.773 1.00 49.74 590 ARG A O 1
ATOM 721 N N . GLY A 1 107 ? -42.969 32.385 11.578 1.00 45.13 591 GLY A N 1
ATOM 722 C CA . GLY A 1 107 ? -43.039 31.178 12.375 1.00 44.03 591 GLY A CA 1
ATOM 723 C C . GLY A 1 107 ? -41.764 30.917 13.151 1.00 37.94 591 GLY A C 1
ATOM 724 O O . GLY A 1 107 ? -41.749 30.083 14.049 1.00 39.23 591 GLY A O 1
ATOM 725 N N . PHE A 1 108 ? -40.694 31.618 12.793 1.00 35.98 592 PHE A N 1
ATOM 726 C CA . PHE A 1 108 ? -39.408 31.480 13.482 1.00 36.52 592 PHE A CA 1
ATOM 727 C C . PHE A 1 108 ? -39.546 32.013 14.906 1.00 35.69 592 PHE A C 1
ATOM 728 O O . PHE A 1 108 ? -40.010 33.132 15.115 1.00 35.38 592 PHE A O 1
ATOM 736 N N . VAL A 1 109 ? -39.164 31.212 15.891 1.00 35.42 593 VAL A N 1
ATOM 737 C CA . VAL A 1 109 ? -39.233 31.665 17.272 1.00 34.52 593 VAL A CA 1
ATOM 738 C C . VAL A 1 109 ? -37.803 32.011 17.676 1.00 35.88 593 VAL A C 1
ATOM 739 O O . VAL A 1 109 ? -37.542 33.089 18.209 1.00 34.23 593 VAL A O 1
ATOM 743 N N . GLY A 1 110 ? -36.875 31.099 17.394 1.00 34.81 594 GLY A N 1
ATOM 744 C CA . GLY A 1 110 ? -35.480 31.348 17.716 1.00 35.51 594 GLY A CA 1
ATOM 745 C C . GLY A 1 110 ? -34.606 30.106 17.743 1.00 33.31 594 GLY A C 1
ATOM 746 O O . GLY A 1 110 ? -35.107 28.981 17.798 1.00 32.04 594 GLY A O 1
ATOM 747 N N . TYR A 1 111 ? -33.294 30.301 17.665 1.00 31.15 595 TYR A N 1
ATOM 748 C CA . TYR A 1 111 ? -32.383 29.167 17.741 1.00 28.95 595 TYR A CA 1
ATOM 749 C C . TYR A 1 111 ? -32.487 28.718 19.195 1.00 30.12 595 TYR A C 1
ATOM 750 O O . TYR A 1 111 ? -32.524 29.550 20.103 1.00 30.08 595 TYR A O 1
ATOM 759 N N . ALA A 1 112 ? -32.565 27.410 19.418 1.00 28.98 596 ALA A N 1
ATOM 760 C CA . ALA A 1 112 ? -32.694 26.891 20.771 1.00 27.48 596 ALA A CA 1
ATOM 761 C C . ALA A 1 112 ? -31.569 27.402 21.665 1.00 31.56 596 ALA A C 1
ATOM 762 O O . ALA A 1 112 ? -31.797 27.743 22.828 1.00 33.95 596 ALA A O 1
ATOM 764 N N . VAL A 1 113 ? -30.364 27.460 21.107 1.00 30.98 597 VAL A N 1
ATOM 765 C CA . VAL A 1 113 ? -29.191 27.912 21.847 1.00 35.79 597 VAL A CA 1
ATOM 766 C C . VAL A 1 113 ? -29.366 29.320 22.417 1.00 37.95 597 VAL A C 1
ATOM 767 O O . VAL A 1 113 ? -28.753 29.664 23.432 1.00 36.53 597 VAL A O 1
ATOM 771 N N . ASP A 1 114 ? -30.205 30.127 21.770 1.00 38.59 598 ASP A N 1
ATOM 772 C CA . ASP A 1 114 ? -30.460 31.491 22.225 1.00 40.66 598 ASP A CA 1
ATOM 773 C C . ASP A 1 114 ? -31.596 31.532 23.239 1.00 40.88 598 ASP A C 1
ATOM 774 O O . ASP A 1 114 ? -31.644 32.422 24.088 1.00 44.75 598 ASP A O 1
ATOM 779 N N . LEU A 1 115 ? -32.507 30.567 23.155 1.00 35.97 599 LEU A N 1
ATOM 780 C CA . LEU A 1 115 ? -33.649 30.530 24.056 1.00 35.85 599 LEU A CA 1
ATOM 781 C C . LEU A 1 115 ? -33.326 29.930 25.425 1.00 36.70 599 LEU A C 1
ATOM 782 O O . LEU A 1 115 ? -33.972 30.260 26.413 1.00 37.15 599 LEU A O 1
ATOM 787 N N . VAL A 1 116 ? -32.317 29.069 25.487 1.00 36.45 600 VAL A N 1
ATOM 788 C CA . VAL A 1 116 ? -31.949 28.427 26.746 1.00 37.00 600 VAL A CA 1
ATOM 789 C C . VAL A 1 116 ? -30.745 29.073 27.430 1.00 38.13 600 VAL A C 1
ATOM 790 O O . VAL A 1 116 ? -29.731 29.351 26.794 1.00 37.53 600 VAL A O 1
ATOM 794 N N . LYS A 1 117 ? -30.864 29.287 28.738 1.00 40.05 601 LYS A N 1
ATOM 795 C CA . LYS A 1 117 ? -29.797 29.897 29.523 1.00 38.90 601 LYS A CA 1
ATOM 796 C C . LYS A 1 117 ? -29.092 28.888 30.436 1.00 36.62 601 LYS A C 1
ATOM 797 O O . LYS A 1 117 ? -29.737 28.128 31.161 1.00 35.35 601 LYS A O 1
ATOM 803 N N . PHE A 1 118 ? -27.766 28.886 30.384 1.00 37.61 602 PHE A N 1
ATOM 804 C CA . PHE A 1 118 ? -26.951 28.008 31.221 1.00 41.85 602 PHE A CA 1
ATOM 805 C C . PHE A 1 118 ? -26.070 28.936 32.044 1.00 43.51 602 PHE A C 1
ATOM 806 O O . PHE A 1 118 ? -25.835 30.072 31.646 1.00 42.90 602 PHE A O 1
ATOM 814 N N . PRO A 1 119 ? -25.575 28.477 33.203 1.00 48.74 603 PRO A N 1
ATOM 815 C CA . PRO A 1 119 ? -24.720 29.395 33.962 1.00 50.00 603 PRO A CA 1
ATOM 816 C C . PRO A 1 119 ? -23.473 29.757 33.150 1.00 50.97 603 PRO A C 1
ATOM 817 O O . PRO A 1 119 ? -22.993 28.963 32.337 1.00 49.30 603 PRO A O 1
ATOM 821 N N . SER A 1 120 ? -22.975 30.971 33.371 1.00 52.51 604 SER A N 1
ATOM 822 C CA . SER A 1 120 ? -21.809 31.526 32.677 1.00 52.16 604 SER A CA 1
ATOM 823 C C . SER A 1 120 ? -20.640 30.601 32.333 1.00 51.50 604 SER A C 1
ATOM 824 O O . SER A 1 120 ? -20.082 30.691 31.239 1.00 54.22 604 SER A O 1
ATOM 827 N N . ASP A 1 121 ? -20.248 29.726 33.252 1.00 50.39 605 ASP A N 1
ATOM 828 C CA . ASP A 1 121 ? -19.123 28.834 32.975 1.00 49.98 605 ASP A CA 1
ATOM 829 C C . ASP A 1 121 ? -19.520 27.558 32.235 1.00 48.76 605 ASP A C 1
ATOM 830 O O . ASP A 1 121 ? -18.708 26.642 32.097 1.00 47.62 605 ASP A O 1
ATOM 835 N N . LEU A 1 122 ? -20.762 27.500 31.758 1.00 46.23 606 LEU A N 1
ATOM 836 C CA . LEU A 1 122 ? -21.247 26.322 31.038 1.00 48.48 606 LEU A CA 1
ATOM 837 C C . LEU A 1 122 ? -21.850 26.690 29.687 1.00 47.26 606 LEU A C 1
ATOM 838 O O . LEU A 1 122 ? -22.739 25.999 29.192 1.00 46.86 606 LEU A O 1
ATOM 843 N N . GLU A 1 123 ? -21.367 27.774 29.090 1.00 48.62 607 GLU A N 1
ATOM 844 C CA . GLU A 1 123 ? -21.888 28.219 27.802 1.00 50.26 607 GLU A CA 1
ATOM 845 C C . GLU A 1 123 ? -21.745 27.161 26.715 1.00 49.16 607 GLU A C 1
ATOM 846 O O . GLU A 1 123 ? -22.668 26.943 25.929 1.00 48.88 607 GLU A O 1
ATOM 852 N N . VAL A 1 124 ? -20.588 26.506 26.681 1.00 44.06 608 VAL A N 1
ATOM 853 C CA . VAL A 1 124 ? -20.296 25.474 25.689 1.00 44.13 608 VAL A CA 1
ATOM 854 C C . VAL A 1 124 ? -21.369 24.379 25.645 1.00 43.02 608 VAL A C 1
ATOM 855 O O . VAL A 1 124 ? -21.566 23.734 24.616 1.00 39.91 608 VAL A O 1
ATOM 859 N N . LEU A 1 125 ? -22.055 24.177 26.765 1.00 41.84 609 LEU A N 1
ATOM 860 C CA . LEU A 1 125 ? -23.099 23.165 26.865 1.00 41.17 609 LEU A CA 1
ATOM 861 C C . LEU A 1 125 ? -24.240 23.452 25.890 1.00 39.66 609 LEU A C 1
ATOM 862 O O . LEU A 1 125 ? -24.764 22.545 25.244 1.00 38.17 609 LEU A O 1
ATOM 867 N N . GLY A 1 126 ? -24.621 24.720 25.787 1.00 38.78 610 GLY A N 1
ATOM 868 C CA . GLY A 1 126 ? -25.692 25.092 24.878 1.00 36.04 610 GLY A CA 1
ATOM 869 C C . GLY A 1 126 ? -25.380 24.730 23.439 1.00 37.55 610 GLY A C 1
ATOM 870 O O . GLY A 1 126 ? -26.202 24.117 22.748 1.00 36.27 610 GLY A O 1
ATOM 871 N N . GLY A 1 127 ? -24.188 25.111 22.986 1.00 36.40 611 GLY A N 1
ATOM 872 C CA . GLY A 1 127 ? -23.782 24.819 21.625 1.00 33.89 611 GLY A CA 1
ATOM 873 C C . GLY A 1 127 ? -23.759 23.332 21.334 1.00 35.36 611 GLY A C 1
ATOM 874 O O . GLY A 1 127 ? -24.193 22.893 20.266 1.00 34.65 611 GLY A O 1
ATOM 875 N N . PHE A 1 128 ? -23.259 22.552 22.289 1.00 34.65 612 PHE A N 1
ATOM 876 C CA . PHE A 1 128 ? -23.182 21.100 22.138 1.00 33.29 612 PHE A CA 1
ATOM 877 C C . PHE A 1 128 ? -24.542 20.403 22.155 1.00 33.48 612 PHE A C 1
ATOM 878 O O . PHE A 1 128 ? -24.771 19.454 21.409 1.00 31.57 612 PHE A O 1
ATOM 886 N N . LEU A 1 129 ? -25.433 20.858 23.028 1.00 31.56 613 LEU A N 1
ATOM 887 C CA . LEU A 1 129 ? -26.746 20.241 23.155 1.00 30.42 613 LEU A CA 1
ATOM 888 C C . LEU A 1 129 ? -27.738 20.625 22.054 1.00 31.18 613 LEU A C 1
ATOM 889 O O . LEU A 1 129 ? -28.560 19.805 21.641 1.00 34.08 613 LEU A O 1
ATOM 894 N N . PHE A 1 130 ? -27.665 21.860 21.572 1.00 31.38 614 PHE A N 1
ATOM 895 C CA . PHE A 1 130 ? -28.612 22.302 20.548 1.00 33.09 614 PHE A CA 1
ATOM 896 C C . PHE A 1 130 ? -28.024 22.632 19.184 1.00 34.83 614 PHE A C 1
ATOM 897 O O . PHE A 1 130 ? -28.749 22.623 18.189 1.00 31.85 614 PHE A O 1
ATOM 905 N N . GLY A 1 131 ? -26.727 22.923 19.128 1.00 33.45 615 GLY A N 1
ATOM 906 C CA . GLY A 1 131 ? -26.122 23.279 17.851 1.00 33.41 615 GLY A CA 1
ATOM 907 C C . GLY A 1 131 ? -26.929 24.424 17.266 1.00 30.84 615 GLY A C 1
ATOM 908 O O . GLY A 1 131 ? -27.240 25.381 17.978 1.00 29.29 615 GLY A O 1
ATOM 909 N N . ASN A 1 132 ? -27.279 24.337 15.983 1.00 29.48 616 ASN A N 1
ATOM 910 C CA . ASN A 1 132 ? -28.075 25.396 15.360 1.00 30.82 616 ASN A CA 1
ATOM 911 C C . ASN A 1 132 ? -29.533 24.976 15.172 1.00 30.41 616 ASN A C 1
ATOM 912 O O . ASN A 1 132 ? -30.211 25.442 14.247 1.00 30.71 616 ASN A O 1
ATOM 917 N N . SER A 1 133 ? -30.010 24.107 16.067 1.00 25.28 617 SER A N 1
ATOM 918 C CA . SER A 1 133 ? -31.394 23.636 16.037 1.00 28.09 617 SER A CA 1
ATOM 919 C C . SER A 1 133 ? -32.300 24.845 16.200 1.00 29.51 617 SER A C 1
ATOM 920 O O . SER A 1 133 ? -31.959 25.810 16.888 1.00 30.24 617 SER A O 1
ATOM 923 N N . VAL A 1 134 ? -33.477 24.776 15.598 1.00 27.01 618 VAL A N 1
ATOM 924 C CA . VAL A 1 134 ? -34.395 25.893 15.646 1.00 29.65 618 VAL A CA 1
ATOM 925 C C . VAL A 1 134 ? -35.763 25.537 16.199 1.00 28.83 618 VAL A C 1
ATOM 926 O O . VAL A 1 134 ? -36.198 24.383 16.141 1.00 28.54 618 VAL A O 1
ATOM 930 N N . VAL A 1 135 ? -36.421 26.553 16.748 1.00 28.14 619 VAL A N 1
ATOM 931 C CA . VAL A 1 135 ? -37.756 26.434 17.309 1.00 28.93 619 VAL A CA 1
ATOM 932 C C . VAL A 1 135 ? -38.668 27.324 16.464 1.00 29.74 619 VAL A C 1
ATOM 933 O O . VAL A 1 135 ? -38.368 28.495 16.239 1.00 31.06 619 VAL A O 1
ATOM 937 N N . VAL A 1 136 ? -39.761 26.756 15.976 1.00 28.94 620 VAL A N 1
ATOM 938 C CA . VAL A 1 136 ? -40.713 27.501 15.164 1.00 29.39 620 VAL A CA 1
ATOM 939 C C . VAL A 1 136 ? -42.089 27.301 15.775 1.00 30.81 620 VAL A C 1
ATOM 940 O O . VAL A 1 136 ? -42.283 26.409 16.610 1.00 27.49 620 VAL A O 1
ATOM 944 N N . GLU A 1 137 ? -43.046 28.118 15.350 1.00 29.96 621 GLU A N 1
ATOM 945 C CA . GLU A 1 137 ? -44.393 28.044 15.881 1.00 31.69 621 GLU A CA 1
ATOM 946 C C . GLU A 1 137 ? -45.202 26.802 15.536 1.00 33.48 621 GLU A C 1
ATOM 947 O O . GLU A 1 137 ? -45.803 26.196 16.420 1.00 32.21 621 GLU A O 1
ATOM 953 N N . THR A 1 138 ? -45.211 26.395 14.272 1.00 28.56 622 THR A N 1
ATOM 954 C CA . THR A 1 138 ? -46.019 25.239 13.897 1.00 27.43 622 THR A CA 1
ATOM 955 C C . THR A 1 138 ? -45.301 24.262 12.980 1.00 29.11 622 THR A C 1
ATOM 956 O O . THR A 1 138 ? -44.288 24.597 12.373 1.00 30.35 622 THR A O 1
ATOM 960 N N . LEU A 1 139 ? -45.862 23.063 12.863 1.00 30.43 623 LEU A N 1
ATOM 961 C CA . LEU A 1 139 ? -45.286 22.020 12.025 1.00 30.24 623 LEU A CA 1
ATOM 962 C C . LEU A 1 139 ? -45.236 22.526 10.589 1.00 30.39 623 LEU A C 1
ATOM 963 O O . LEU A 1 139 ? -44.307 22.213 9.842 1.00 25.81 623 LEU A O 1
ATOM 968 N N . ASP A 1 140 ? -46.257 23.296 10.215 1.00 34.98 624 ASP A N 1
ATOM 969 C CA . ASP A 1 140 ? -46.361 23.876 8.878 1.00 32.38 624 ASP A CA 1
ATOM 970 C C . ASP A 1 140 ? -45.165 24.794 8.641 1.00 30.12 624 ASP A C 1
ATOM 971 O O . ASP A 1 140 ? -44.549 24.770 7.579 1.00 29.27 624 ASP A O 1
ATOM 976 N N . ASP A 1 141 ? -44.844 25.607 9.643 1.00 28.47 625 ASP A N 1
ATOM 977 C CA . ASP A 1 141 ? -43.703 26.514 9.558 1.00 28.21 625 ASP A CA 1
ATOM 978 C C . ASP A 1 141 ? -42.421 25.695 9.441 1.00 27.17 625 ASP A C 1
ATOM 979 O O . ASP A 1 141 ? -41.544 26.007 8.638 1.00 26.99 625 ASP A O 1
ATOM 984 N N . ALA A 1 142 ? -42.315 24.655 10.264 1.00 26.42 626 ALA A N 1
ATOM 985 C CA . ALA A 1 142 ? -41.144 23.785 10.266 1.00 25.52 626 ALA A CA 1
ATOM 986 C C . ALA A 1 142 ? -40.852 23.201 8.880 1.00 25.73 626 ALA A C 1
ATOM 987 O O . ALA A 1 142 ? -39.727 23.259 8.380 1.00 26.65 626 ALA A O 1
ATOM 989 N N . ILE A 1 143 ? -41.872 22.634 8.255 1.00 27.79 627 ILE A N 1
ATOM 990 C CA . ILE A 1 143 ? -41.685 22.035 6.942 1.00 29.98 627 ILE A CA 1
ATOM 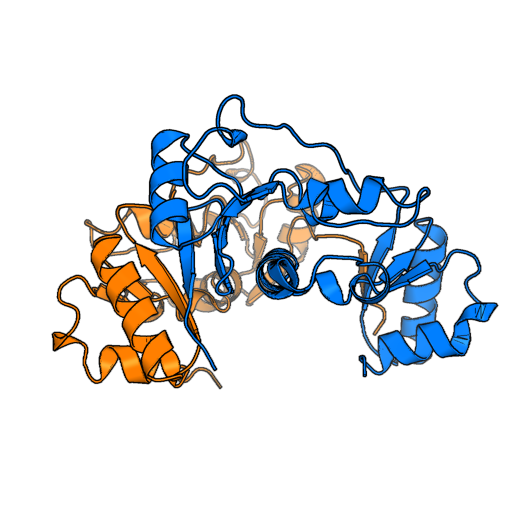991 C C . ILE A 1 143 ? -41.289 23.058 5.878 1.00 29.27 627 ILE A C 1
ATOM 992 O O . ILE A 1 143 ? -40.360 22.820 5.100 1.00 27.58 627 ILE A O 1
ATOM 997 N N . ARG A 1 144 ? -41.971 24.201 5.863 1.00 29.79 628 ARG A N 1
ATOM 998 C CA . ARG A 1 144 ? -41.679 25.253 4.887 1.00 31.06 628 ARG A CA 1
ATOM 999 C C . ARG A 1 144 ? -40.244 25.764 5.008 1.00 31.71 628 ARG A C 1
ATOM 1000 O O . ARG A 1 144 ? -39.525 25.855 4.017 1.00 30.37 628 ARG A O 1
ATOM 1008 N N . MET A 1 145 ? -39.822 26.108 6.219 1.00 28.27 629 MET A N 1
ATOM 1009 C CA . MET A 1 145 ? -38.466 26.604 6.391 1.00 30.04 629 MET A CA 1
ATOM 1010 C C . MET A 1 145 ? -37.419 25.548 6.037 1.00 29.03 629 MET A C 1
ATOM 1011 O O . MET A 1 145 ? -36.388 25.867 5.443 1.00 28.89 629 MET A O 1
ATOM 1016 N N . LYS A 1 146 ? -37.680 24.290 6.378 1.00 29.92 630 LYS A N 1
ATOM 1017 C CA . LYS A 1 146 ? -36.714 23.237 6.069 1.00 32.09 630 LYS A CA 1
ATOM 1018 C C . LYS A 1 146 ? -36.479 23.146 4.565 1.00 33.84 630 LYS A C 1
ATOM 1019 O O . LYS A 1 146 ? -35.337 23.045 4.112 1.00 33.21 630 LYS A O 1
ATOM 1025 N N . LYS A 1 147 ? -37.560 23.181 3.792 1.00 33.50 631 LYS A N 1
ATOM 1026 C CA . LYS A 1 147 ? -37.446 23.116 2.336 1.00 34.21 631 LYS A CA 1
ATOM 1027 C C . LYS A 1 147 ? -36.812 24.386 1.775 1.00 31.62 631 LYS A C 1
ATOM 1028 O O . LYS A 1 147 ? -35.885 24.321 0.969 1.00 31.50 631 LYS A O 1
ATOM 1034 N N . LYS A 1 148 ? -37.300 25.542 2.223 1.00 32.94 632 LYS A N 1
ATOM 1035 C CA . LYS A 1 148 ? -36.798 26.822 1.735 1.00 33.82 632 LYS A CA 1
ATOM 1036 C C . LYS A 1 148 ? -35.298 27.033 1.968 1.00 36.63 632 LYS A C 1
ATOM 1037 O O . LYS A 1 148 ? -34.623 27.660 1.149 1.00 36.14 632 LYS A O 1
ATOM 1043 N N . TYR A 1 149 ? -34.770 26.507 3.070 1.00 36.48 633 TYR A N 1
ATOM 1044 C CA . TYR A 1 149 ? -33.348 26.667 3.349 1.00 37.23 633 TYR A CA 1
ATOM 1045 C C . TYR A 1 149 ? -32.570 25.358 3.286 1.00 35.57 633 TYR A C 1
ATOM 1046 O O . TYR A 1 149 ? -31.365 25.344 3.534 1.00 32.45 633 TYR A O 1
ATOM 1055 N N . ARG A 1 150 ? -33.252 24.272 2.937 1.00 31.65 634 ARG A N 1
ATOM 1056 C CA . ARG A 1 150 ? -32.634 22.950 2.889 1.00 35.01 634 ARG A CA 1
ATOM 1057 C C . ARG A 1 150 ? -31.898 22.682 4.194 1.00 33.62 634 ARG A C 1
ATOM 1058 O O . ARG A 1 150 ? -30.755 22.224 4.199 1.00 33.09 634 ARG A O 1
ATOM 1066 N N . LEU A 1 151 ? -32.567 22.981 5.302 1.00 31.46 635 LEU A N 1
ATOM 1067 C CA . LEU A 1 151 ? -31.986 22.777 6.618 1.00 34.99 635 LEU A CA 1
ATOM 1068 C C . LEU A 1 151 ? -31.665 21.308 6.865 1.00 34.30 635 LEU A C 1
ATOM 1069 O O . LEU A 1 151 ? -32.457 20.419 6.550 1.00 31.27 635 LEU A O 1
ATOM 1074 N N . ASN A 1 152 ? -30.487 21.052 7.417 1.00 32.45 636 ASN A N 1
ATOM 1075 C CA . ASN A 1 152 ? -30.101 19.690 7.736 1.00 34.71 636 ASN A CA 1
ATOM 1076 C C . ASN A 1 152 ? -29.993 19.585 9.252 1.00 36.44 636 ASN A C 1
ATOM 1077 O O . ASN A 1 152 ? -29.457 18.616 9.784 1.00 37.55 636 ASN A O 1
ATOM 1082 N N . THR A 1 153 ? -30.497 20.607 9.942 1.00 36.73 637 THR A N 1
ATOM 1083 C CA . THR A 1 153 ? -30.482 20.621 11.399 1.00 35.83 637 THR A CA 1
ATOM 1084 C C . THR A 1 153 ? -31.893 20.323 11.899 1.00 35.41 637 THR A C 1
ATOM 1085 O O . THR A 1 153 ? -32.859 20.423 11.140 1.00 25.68 637 THR A O 1
ATOM 1089 N N . ARG A 1 154 ? -32.009 19.959 13.173 1.00 32.72 638 ARG A N 1
ATOM 1090 C CA . ARG A 1 154 ? -33.306 19.639 13.748 1.00 29.67 638 ARG A CA 1
ATOM 1091 C C . ARG A 1 154 ? -34.172 20.873 13.963 1.00 27.99 638 ARG A C 1
ATOM 1092 O O . ARG A 1 154 ? -33.674 21.975 14.202 1.00 26.02 638 ARG A O 1
ATOM 1100 N N . ILE A 1 155 ? -35.479 20.672 13.875 1.00 24.95 639 ILE A N 1
ATOM 1101 C CA . ILE A 1 155 ? -36.435 21.750 14.066 1.00 26.84 639 ILE A CA 1
ATOM 1102 C C . ILE A 1 155 ? -37.514 21.278 15.036 1.00 27.25 639 ILE A C 1
ATOM 1103 O O . ILE A 1 155 ? -38.050 20.179 14.888 1.00 29.63 639 ILE A O 1
ATOM 1108 N N . ALA A 1 156 ? -37.830 22.103 16.030 1.00 27.18 640 ALA A N 1
ATOM 1109 C CA . ALA A 1 156 ? -38.874 21.757 16.983 1.00 23.98 640 ALA A CA 1
ATOM 1110 C C . ALA A 1 156 ? -39.955 22.829 16.917 1.00 25.98 640 ALA A C 1
ATOM 1111 O O . ALA A 1 156 ? -39.660 23.995 16.654 1.00 27.77 640 ALA A O 1
ATOM 1113 N N . THR A 1 157 ? -41.202 22.435 17.155 1.00 25.17 641 THR A N 1
ATOM 1114 C CA . THR A 1 157 ? -42.314 23.385 17.153 1.00 26.88 641 THR A CA 1
ATOM 1115 C C . THR A 1 157 ? -42.763 23.623 18.597 1.00 29.64 641 THR A C 1
ATOM 1116 O O . THR A 1 157 ? -42.500 22.805 19.480 1.00 31.54 641 THR A O 1
ATOM 1120 N N . LEU A 1 158 ? -43.460 24.729 18.832 1.00 30.87 642 LEU A N 1
ATOM 1121 C CA . LEU A 1 158 ? -43.944 25.040 20.171 1.00 33.91 642 LEU A CA 1
ATOM 1122 C C . LEU A 1 158 ? -44.835 23.917 20.715 1.00 33.13 642 LEU A C 1
ATOM 1123 O O . LEU A 1 158 ? -44.855 23.667 21.923 1.00 31.49 642 LEU A O 1
ATOM 1128 N N . ASP A 1 159 ? -45.552 23.231 19.823 1.00 34.80 643 ASP A N 1
ATOM 1129 C CA . ASP A 1 159 ? -46.436 22.133 20.225 1.00 35.76 643 ASP A CA 1
ATOM 1130 C C . ASP A 1 159 ? -45.704 20.839 20.571 1.00 36.26 643 ASP A C 1
ATOM 1131 O O . ASP A 1 159 ? -46.312 19.888 21.049 1.00 35.72 643 ASP A O 1
ATOM 1136 N N . GLY A 1 160 ? -44.402 20.791 20.325 1.00 35.68 644 GLY A N 1
ATOM 1137 C CA . GLY A 1 160 ? -43.673 19.588 20.670 1.00 31.72 644 GLY A CA 1
ATOM 1138 C C . GLY A 1 160 ? -43.419 18.614 19.543 1.00 31.09 644 GLY A C 1
ATOM 1139 O O . GLY A 1 160 ? -43.149 17.445 19.798 1.00 27.30 644 GLY A O 1
ATOM 1140 N N . GLU A 1 161 ? -43.522 19.077 18.301 1.00 30.25 645 GLU A N 1
ATOM 1141 C CA . GLU A 1 161 ? -43.235 18.213 17.164 1.00 31.25 645 GLU A CA 1
ATOM 1142 C C . GLU A 1 161 ? -41.755 18.361 16.875 1.00 27.34 645 GLU A C 1
ATOM 1143 O O . GLU A 1 161 ? -41.155 19.376 17.216 1.00 27.65 645 GLU A O 1
ATOM 1149 N N . LEU A 1 162 ? -41.169 17.353 16.242 1.00 25.26 646 LEU A N 1
ATOM 1150 C CA . LEU A 1 162 ? -39.756 17.394 15.903 1.00 24.62 646 LEU A CA 1
ATOM 1151 C C . LEU A 1 162 ? -39.504 16.961 14.465 1.00 26.02 646 LEU A C 1
ATOM 1152 O O . LEU A 1 162 ? -40.055 15.960 14.005 1.00 28.15 646 LEU A O 1
ATOM 1157 N N . ILE A 1 163 ? -38.698 17.728 13.744 1.00 23.85 647 ILE A N 1
ATOM 1158 C CA . ILE A 1 163 ? -38.317 17.317 12.404 1.00 27.43 647 ILE A CA 1
ATOM 1159 C C . ILE A 1 163 ? -36.819 17.060 12.505 1.00 28.35 647 ILE A C 1
ATOM 1160 O O . ILE A 1 163 ? -36.041 17.981 12.782 1.00 25.09 647 ILE A O 1
ATOM 1165 N N . SER A 1 164 ? -36.407 15.810 12.310 1.00 29.07 648 SER A N 1
ATOM 1166 C CA . SER A 1 164 ? -34.983 15.484 12.401 1.00 30.03 648 SER A CA 1
ATOM 1167 C C . SER A 1 164 ? -34.223 16.139 11.246 1.00 32.56 648 SER A C 1
ATOM 1168 O O . SER A 1 164 ? -34.827 16.597 10.268 1.00 28.07 648 SER A O 1
ATOM 1171 N N . GLY A 1 165 ? -32.900 16.179 11.367 1.00 27.90 649 GLY A N 1
ATOM 1172 C CA . GLY A 1 165 ? -32.086 16.769 10.325 1.00 29.40 649 GLY A CA 1
ATOM 1173 C C . GLY A 1 165 ? -32.315 16.112 8.973 1.00 30.69 649 GLY A C 1
ATOM 1174 O O . GLY A 1 165 ? -32.216 16.766 7.945 1.00 32.22 649 GLY A O 1
ATOM 1175 N N . ARG A 1 166 ? -32.637 14.823 8.972 1.00 33.14 650 ARG A N 1
ATOM 1176 C CA . ARG A 1 166 ? -32.865 14.104 7.723 1.00 31.53 650 ARG A CA 1
ATOM 1177 C C . ARG A 1 166 ? -34.327 14.002 7.295 1.00 34.34 650 ARG A C 1
ATOM 1178 O O . ARG A 1 166 ? -34.662 13.206 6.425 1.00 32.03 650 ARG A O 1
ATOM 1186 N N . GLY A 1 167 ? -35.195 14.796 7.918 1.00 32.72 651 GLY A N 1
ATOM 1187 C CA . GLY A 1 167 ? -36.592 14.811 7.526 1.00 31.51 651 GLY A CA 1
ATOM 1188 C C . GLY A 1 167 ? -37.629 13.961 8.231 1.00 31.78 651 GLY A C 1
ATOM 1189 O O . GLY A 1 167 ? -38.774 13.934 7.780 1.00 26.27 651 GLY A O 1
ATOM 1190 N N . ALA A 1 168 ? -37.253 13.269 9.309 1.00 30.59 652 ALA A N 1
ATOM 1191 C CA . ALA A 1 168 ? -38.205 12.449 10.058 1.00 32.03 652 ALA A CA 1
ATOM 1192 C C . ALA A 1 168 ? -39.099 13.345 10.913 1.00 32.09 652 ALA A C 1
ATOM 1193 O O . ALA A 1 168 ? -38.603 14.207 11.642 1.00 28.49 652 ALA A O 1
ATOM 1195 N N . ILE A 1 169 ? -40.413 13.138 10.829 1.00 25.45 653 ILE A N 1
ATOM 1196 C CA . ILE A 1 169 ? -41.358 13.951 11.598 1.00 27.78 653 ILE A CA 1
ATOM 1197 C C . ILE A 1 169 ? -41.968 13.192 12.782 1.00 28.40 653 ILE A C 1
ATOM 1198 O O . ILE A 1 169 ? -42.588 12.141 12.615 1.00 27.11 653 ILE A O 1
ATOM 1203 N N . THR A 1 170 ? -41.774 13.722 13.980 1.00 27.61 654 THR A N 1
ATOM 1204 C CA . THR A 1 170 ? -42.334 13.109 15.173 1.00 26.56 654 THR A CA 1
ATOM 1205 C C . THR A 1 170 ? -43.376 14.058 15.749 1.00 26.81 654 THR A C 1
ATOM 1206 O O . THR A 1 170 ? -43.097 15.231 15.991 1.00 26.38 654 THR A O 1
ATOM 1210 N N . GLY A 1 171 ? -44.585 13.546 15.949 1.00 25.29 655 GLY A N 1
ATOM 1211 C CA . GLY A 1 171 ? -45.653 14.364 16.486 1.00 27.43 655 GLY A CA 1
ATOM 1212 C C . GLY A 1 171 ? -46.708 13.521 17.177 1.00 30.01 655 GLY A C 1
ATOM 1213 O O . GLY A 1 171 ? -46.652 12.297 17.139 1.00 32.39 655 GLY A O 1
ATOM 1214 N N . GLY A 1 172 ? -47.673 14.187 17.804 1.00 35.32 656 GLY A N 1
ATOM 1215 C CA . GLY A 1 172 ? -48.729 13.488 18.514 1.00 38.52 656 GLY A CA 1
ATOM 1216 C C . GLY A 1 172 ? -48.700 13.854 19.985 1.00 42.60 656 GLY A C 1
ATOM 1217 O O . GLY A 1 172 ? -47.753 14.488 20.450 1.00 42.76 656 GLY A O 1
ATOM 1218 N N . ARG A 1 173 ? -49.739 13.466 20.719 1.00 46.79 657 ARG A N 1
ATOM 1219 C CA . ARG A 1 173 ? -49.824 13.750 22.154 1.00 51.79 657 ARG A CA 1
ATOM 1220 C C . ARG A 1 173 ? -50.235 12.505 22.929 1.00 50.91 657 ARG A C 1
ATOM 1221 O O . ARG A 1 173 ? -51.135 11.780 22.513 1.00 50.17 657 ARG A O 1
ATOM 1229 N N . GLU A 1 174 ? -49.574 12.266 24.056 1.00 54.23 658 GLU A N 1
ATOM 1230 C CA . GLU A 1 174 ? -49.880 11.121 24.904 1.00 57.28 658 GLU A CA 1
ATOM 1231 C C . GLU A 1 174 ? -50.933 11.503 25.937 1.00 60.49 658 GLU A C 1
ATOM 1232 O O . GLU A 1 174 ? -51.350 12.681 25.928 1.00 59.61 658 GLU A O 1
ATOM 1238 N N . TYR B 1 12 ? -40.967 -7.063 23.591 1.00 55.86 496 TYR B N 1
ATOM 1239 C CA . TYR B 1 12 ? -42.330 -6.604 23.184 1.00 57.62 496 TYR B CA 1
ATOM 1240 C C . TYR B 1 12 ? -42.242 -5.717 21.951 1.00 58.69 496 TYR B C 1
ATOM 1241 O O . TYR B 1 12 ? -42.068 -4.503 22.049 1.00 59.83 496 TYR B O 1
ATOM 1250 N N . ARG B 1 13 ? -42.391 -6.343 20.790 1.00 57.33 497 ARG B N 1
ATOM 1251 C CA . ARG B 1 13 ? -42.282 -5.646 19.520 1.00 60.28 497 ARG B CA 1
ATOM 1252 C C . ARG B 1 13 ? -43.596 -5.283 18.840 1.00 58.58 497 ARG B C 1
ATOM 1253 O O . ARG B 1 13 ? -43.595 -4.865 17.682 1.00 61.16 497 ARG B O 1
ATOM 1261 N N . GLY B 1 14 ? -44.713 -5.436 19.546 1.00 56.43 498 GLY B N 1
ATOM 1262 C CA . GLY B 1 14 ? -45.997 -5.089 18.958 1.00 52.55 498 GLY B CA 1
ATOM 1263 C C . GLY B 1 14 ? -46.064 -3.600 18.654 1.00 52.10 498 GLY B C 1
ATOM 1264 O O . GLY B 1 14 ? -45.378 -2.802 19.293 1.00 49.66 498 GLY B O 1
ATOM 1265 N N . PHE B 1 15 ? -46.884 -3.210 17.682 1.00 53.73 499 PHE B N 1
ATOM 1266 C CA . PHE B 1 15 ? -47.000 -1.796 17.329 1.00 53.64 499 PHE B CA 1
ATOM 1267 C C . PHE B 1 15 ? -47.535 -0.989 18.506 1.00 52.02 499 PHE B C 1
ATOM 1268 O O . PHE B 1 15 ? -48.440 -1.438 19.213 1.00 51.14 499 PHE B O 1
ATOM 1276 N N . SER B 1 16 ? -46.964 0.194 18.726 1.00 48.18 500 SER B N 1
ATOM 1277 C CA . SER B 1 16 ? -47.411 1.065 19.810 1.00 43.23 500 SER B CA 1
ATOM 1278 C C . SER B 1 16 ? -48.886 1.331 19.542 1.00 39.86 500 SER B C 1
ATOM 1279 O O . SER B 1 16 ? -49.366 1.104 18.429 1.00 39.95 500 SER B O 1
ATOM 1282 N N . ARG B 1 17 ? -49.616 1.807 20.542 1.00 37.84 501 ARG B N 1
ATOM 1283 C CA . ARG B 1 17 ? -51.031 2.066 20.322 1.00 38.07 501 ARG B CA 1
ATOM 1284 C C . ARG B 1 17 ? -51.232 3.248 19.383 1.00 35.14 501 ARG B C 1
ATOM 1285 O O . ARG B 1 17 ? -52.276 3.364 18.742 1.00 36.51 501 ARG B O 1
ATOM 1293 N N . ALA B 1 18 ? -50.229 4.116 19.288 1.00 32.13 502 ALA B N 1
ATOM 1294 C CA . ALA B 1 18 ? -50.315 5.269 18.390 1.00 35.37 502 ALA B CA 1
ATOM 1295 C C . ALA B 1 18 ? -50.300 4.746 16.952 1.00 31.98 502 ALA B C 1
ATOM 1296 O O . ALA B 1 18 ? -51.154 5.095 16.142 1.00 35.96 502 ALA B O 1
ATOM 1298 N N . VAL B 1 19 ? -49.327 3.898 16.643 1.00 29.55 503 VAL B N 1
ATOM 1299 C CA . VAL B 1 19 ? -49.229 3.318 15.310 1.00 28.66 503 VAL B CA 1
ATOM 1300 C C . VAL B 1 19 ? -50.491 2.512 14.992 1.00 34.85 503 VAL B C 1
ATOM 1301 O O . VAL B 1 19 ? -51.030 2.583 13.882 1.00 33.27 503 VAL B O 1
ATOM 1305 N N . ARG B 1 20 ? -50.956 1.745 15.972 1.00 32.33 504 ARG B N 1
ATOM 1306 C CA . ARG B 1 20 ? -52.152 0.939 15.809 1.00 37.42 504 ARG B CA 1
ATOM 1307 C C . ARG B 1 20 ? -53.330 1.827 15.429 1.00 37.30 504 ARG B C 1
ATOM 1308 O O . ARG B 1 20 ? -54.071 1.522 14.496 1.00 41.65 504 ARG B O 1
ATOM 1316 N N . ALA B 1 21 ? -53.481 2.929 16.157 1.00 37.63 505 ALA B N 1
ATOM 1317 C CA . ALA B 1 21 ? -54.567 3.877 15.936 1.00 40.31 505 ALA B CA 1
ATOM 1318 C C . ALA B 1 21 ? -54.555 4.475 14.536 1.00 41.37 505 ALA B C 1
ATOM 1319 O O . ALA B 1 21 ? -55.610 4.675 13.923 1.00 41.60 505 ALA B O 1
ATOM 1321 N N . VAL B 1 22 ? -53.364 4.757 14.022 1.00 40.96 506 VAL B N 1
ATOM 1322 C CA . VAL B 1 22 ? -53.248 5.340 12.694 1.00 39.34 506 VAL B CA 1
ATOM 1323 C C . VAL B 1 22 ? -53.734 4.391 11.604 1.00 42.17 506 VAL B C 1
ATOM 1324 O O . VAL B 1 22 ? -54.504 4.789 10.731 1.00 45.38 506 VAL B O 1
ATOM 1328 N N . PHE B 1 23 ? -53.296 3.136 11.655 1.00 41.28 507 PHE B N 1
ATOM 1329 C CA . PHE B 1 23 ? -53.703 2.168 10.646 1.00 43.80 507 PHE B CA 1
ATOM 1330 C C . PHE B 1 23 ? -55.147 1.675 10.790 1.00 47.10 507 PHE B C 1
ATOM 1331 O O . PHE B 1 23 ? -55.735 1.205 9.817 1.00 46.87 507 PHE B O 1
ATOM 1339 N N . GLU B 1 24 ? -55.716 1.780 11.990 1.00 48.29 508 GLU B N 1
ATOM 1340 C CA . GLU B 1 24 ? -57.101 1.352 12.203 1.00 53.30 508 GLU B CA 1
ATOM 1341 C C . GLU B 1 24 ? -58.012 2.206 11.330 1.00 55.87 508 GLU B C 1
ATOM 1342 O O . GLU B 1 24 ? -59.094 1.776 10.928 1.00 58.41 508 GLU B O 1
ATOM 1348 N N . GLU B 1 25 ? -57.562 3.426 11.048 1.00 56.37 509 GLU B N 1
ATOM 1349 C CA . GLU B 1 25 ? -58.313 4.358 10.215 1.00 55.36 509 GLU B CA 1
ATOM 1350 C C . GLU B 1 25 ? -57.422 4.808 9.065 1.00 51.03 509 GLU B C 1
ATOM 1351 O O . GLU B 1 25 ? -57.385 5.987 8.719 1.00 52.52 509 GLU B O 1
ATOM 1357 N N . LYS B 1 26 ? -56.704 3.854 8.481 1.00 50.55 510 LYS B N 1
ATOM 1358 C CA . LYS B 1 26 ? -55.795 4.125 7.373 1.00 53.36 510 LYS B CA 1
ATOM 1359 C C . LYS B 1 26 ? -56.479 4.782 6.173 1.00 55.96 510 LYS B C 1
ATOM 1360 O O . LYS B 1 26 ? -55.840 5.499 5.399 1.00 51.89 510 LYS B O 1
ATOM 1366 N N . GLU B 1 27 ? -57.776 4.535 6.021 1.00 59.52 511 GLU B N 1
ATOM 1367 C CA . GLU B 1 27 ? -58.543 5.106 4.916 1.00 61.71 511 GLU B CA 1
ATOM 1368 C C . GLU B 1 27 ? -58.452 6.625 5.001 1.00 61.77 511 GLU B C 1
ATOM 1369 O O . GLU B 1 27 ? -58.369 7.323 3.988 1.00 63.14 511 GLU B O 1
ATOM 1375 N N . ARG B 1 28 ? -58.469 7.115 6.234 1.00 58.89 512 ARG B N 1
ATOM 1376 C CA . ARG B 1 28 ? -58.399 8.535 6.546 1.00 57.17 512 ARG B CA 1
ATOM 1377 C C . ARG B 1 28 ? -57.098 9.177 6.051 1.00 56.61 512 ARG B C 1
ATOM 1378 O O . ARG B 1 28 ? -56.976 10.402 6.018 1.00 54.77 512 ARG B O 1
ATOM 1386 N N . PHE B 1 29 ? -56.129 8.349 5.665 1.00 54.58 513 PHE B N 1
ATOM 1387 C CA . PHE B 1 29 ? -54.846 8.848 5.178 1.00 52.80 513 PHE B CA 1
ATOM 1388 C C . PHE B 1 29 ? -54.410 8.104 3.914 1.00 54.06 513 PHE B C 1
ATOM 1389 O O . PHE B 1 29 ? -53.696 7.101 3.987 1.00 52.81 513 PHE B O 1
ATOM 1397 N N . PRO B 1 30 ? -54.826 8.594 2.733 1.00 54.41 514 PRO B N 1
ATOM 1398 C CA . PRO B 1 30 ? -54.471 7.960 1.458 1.00 52.41 514 PRO B CA 1
ATOM 1399 C C . PRO B 1 30 ? -52.973 7.852 1.130 1.00 50.77 514 PRO B C 1
ATOM 1400 O O . PRO B 1 30 ? -52.547 6.895 0.488 1.00 47.12 514 PRO B O 1
ATOM 1404 N N . GLY B 1 31 ? -52.180 8.826 1.568 1.00 49.40 515 GLY B N 1
ATOM 1405 C CA . GLY B 1 31 ? -50.753 8.793 1.286 1.00 47.44 515 GLY B CA 1
ATOM 1406 C C . GLY B 1 31 ? -49.944 7.887 2.202 1.00 46.82 515 GLY B C 1
ATOM 1407 O O . GLY B 1 31 ? -48.712 7.844 2.125 1.00 42.61 515 GLY B O 1
ATOM 1408 N N . LEU B 1 32 ? -50.636 7.165 3.076 1.00 46.47 516 LEU B N 1
ATOM 1409 C CA . LEU B 1 32 ? -49.983 6.252 4.007 1.00 46.48 516 LEU B CA 1
ATOM 1410 C C . LEU B 1 32 ? -49.440 5.053 3.237 1.00 48.91 516 LEU B C 1
ATOM 1411 O O . LEU B 1 32 ? -50.134 4.490 2.388 1.00 50.00 516 LEU B O 1
ATOM 1416 N N . VAL B 1 33 ? -48.194 4.673 3.512 1.00 43.50 517 VAL B N 1
ATOM 1417 C CA . VAL B 1 33 ? -47.609 3.525 2.837 1.00 41.54 517 VAL B CA 1
ATOM 1418 C C . VAL B 1 33 ? -47.654 2.330 3.786 1.00 41.67 517 VAL B C 1
ATOM 1419 O O . VAL B 1 33 ? -48.497 1.444 3.631 1.00 40.24 517 VAL B O 1
ATOM 1423 N N . ASP B 1 34 ? -46.760 2.314 4.773 1.00 36.13 518 ASP B N 1
ATOM 1424 C CA . ASP B 1 34 ? -46.716 1.235 5.756 1.00 32.17 518 ASP B CA 1
ATOM 1425 C C . ASP B 1 34 ? -45.638 1.560 6.793 1.00 34.25 518 ASP B C 1
ATOM 1426 O O . ASP B 1 34 ? -44.964 2.593 6.699 1.00 33.17 518 ASP B O 1
ATOM 1431 N N . VAL B 1 35 ? -45.494 0.687 7.785 1.00 30.18 519 VAL B N 1
ATOM 1432 C CA . VAL B 1 35 ? -44.462 0.860 8.797 1.00 33.16 519 VAL B CA 1
ATOM 1433 C C . VAL B 1 35 ? -43.196 0.288 8.180 1.00 32.91 519 VAL B C 1
ATOM 1434 O O . VAL B 1 35 ? -43.255 -0.641 7.360 1.00 28.88 519 VAL B O 1
ATOM 1438 N N . VAL B 1 36 ? -42.053 0.846 8.561 1.00 28.22 520 VAL B N 1
ATOM 1439 C CA . VAL B 1 36 ? -40.784 0.395 8.020 1.00 27.16 520 VAL B CA 1
ATOM 14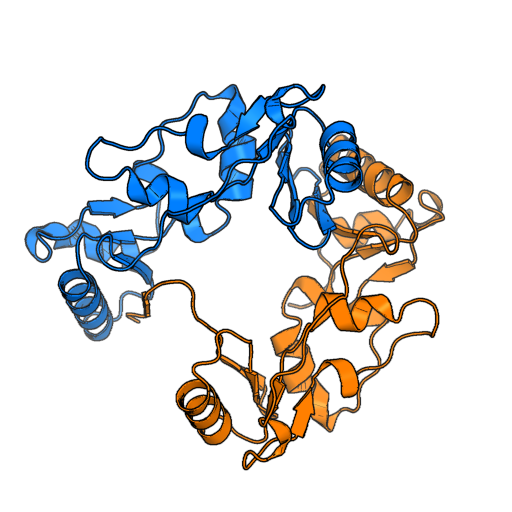40 C C . VAL B 1 36 ? -40.582 -1.122 8.064 1.00 28.57 520 VAL B C 1
ATOM 1441 O O . VAL B 1 36 ? -40.179 -1.731 7.064 1.00 26.72 520 VAL B O 1
ATOM 1445 N N . SER B 1 37 ? -40.870 -1.736 9.206 1.00 29.57 521 SER B N 1
ATOM 1446 C CA . SER B 1 37 ? -40.671 -3.178 9.350 1.00 33.45 521 SER B CA 1
ATOM 1447 C C . SER B 1 37 ? -41.394 -4.032 8.304 1.00 34.36 521 SER B C 1
ATOM 1448 O O . SER B 1 37 ? -40.925 -5.111 7.954 1.00 32.07 521 SER B O 1
ATOM 1451 N N . ASN B 1 38 ? -42.518 -3.541 7.796 1.00 36.42 522 ASN B N 1
ATOM 1452 C CA . ASN B 1 38 ? -43.291 -4.267 6.793 1.00 39.61 522 ASN B CA 1
ATOM 1453 C C . ASN B 1 38 ? -42.809 -3.997 5.364 1.00 39.14 522 ASN B C 1
ATOM 1454 O O . ASN B 1 38 ? -43.270 -4.639 4.421 1.00 39.46 522 ASN B O 1
ATOM 1459 N N . LEU B 1 39 ? -41.884 -3.057 5.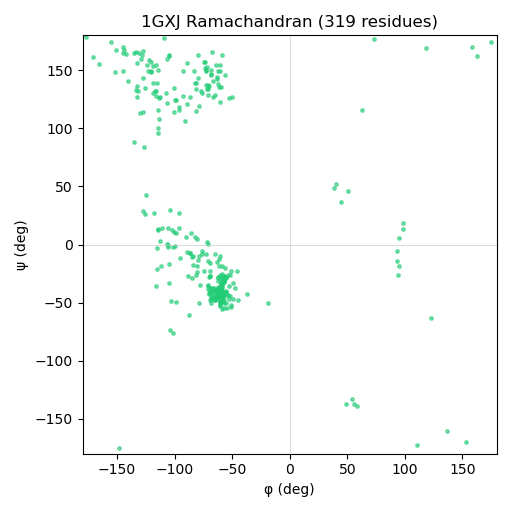204 1.00 36.51 523 LEU B N 1
ATOM 1460 C CA . LEU B 1 39 ? -41.392 -2.706 3.874 1.00 37.67 523 LEU B CA 1
ATOM 1461 C C . LEU B 1 39 ? -40.000 -3.239 3.576 1.00 41.05 523 LEU B C 1
ATOM 1462 O O . LEU B 1 39 ? -39.584 -3.307 2.419 1.00 43.53 523 LEU B O 1
ATOM 1467 N N . ILE B 1 40 ? -39.286 -3.628 4.622 1.00 40.34 524 ILE B N 1
ATOM 1468 C CA . ILE B 1 40 ? -37.932 -4.121 4.464 1.00 42.48 524 ILE B CA 1
ATOM 1469 C C . ILE B 1 40 ? -37.862 -5.593 4.047 1.00 44.27 524 ILE B C 1
ATOM 1470 O O . ILE B 1 40 ? -38.619 -6.434 4.533 1.00 42.99 524 ILE B O 1
ATOM 1475 N N . GLU B 1 41 ? -36.948 -5.887 3.130 1.00 43.73 525 GLU B N 1
ATOM 1476 C CA . GLU B 1 41 ? -36.751 -7.241 2.632 1.00 45.18 525 GLU B CA 1
ATOM 1477 C C . GLU B 1 41 ? -35.266 -7.551 2.797 1.00 42.71 525 GLU B C 1
ATOM 1478 O O . GLU B 1 41 ? -34.428 -6.930 2.149 1.00 42.32 525 GLU B O 1
ATOM 1484 N N . VAL B 1 42 ? -34.938 -8.503 3.663 1.00 39.99 526 VAL B N 1
ATOM 1485 C CA . VAL B 1 42 ? -33.539 -8.857 3.899 1.00 40.56 526 VAL B CA 1
ATOM 1486 C C . VAL B 1 42 ? -33.358 -10.350 4.174 1.00 41.51 526 VAL B C 1
ATOM 1487 O O . VAL B 1 42 ? -34.248 -10.999 4.722 1.00 39.08 526 VAL B O 1
ATOM 1491 N N . ASP B 1 43 ? -32.206 -10.891 3.789 1.00 44.81 527 ASP B N 1
ATOM 1492 C CA . ASP B 1 43 ? -31.919 -12.300 4.033 1.00 45.26 527 ASP B CA 1
ATOM 1493 C C . ASP B 1 43 ? -31.781 -12.543 5.535 1.00 44.78 527 ASP B C 1
ATOM 1494 O O . ASP B 1 43 ? -31.203 -11.725 6.256 1.00 40.84 527 ASP B O 1
ATOM 1499 N N . GLU B 1 44 ? -32.304 -13.675 5.997 1.00 46.78 528 GLU B N 1
ATOM 1500 C CA . GLU B 1 44 ? -32.256 -14.034 7.413 1.00 45.24 528 GLU B CA 1
ATOM 1501 C C . GLU B 1 44 ? -30.853 -13.876 7.993 1.00 40.06 528 GLU B C 1
ATOM 1502 O O . GLU B 1 44 ? -30.686 -13.530 9.160 1.00 41.22 528 GLU B O 1
ATOM 1508 N N . LYS B 1 45 ? -29.851 -14.130 7.162 1.00 39.13 529 LYS B N 1
ATOM 1509 C CA . LYS B 1 45 ? -28.454 -14.028 7.563 1.00 41.28 529 LYS B CA 1
ATOM 1510 C C . LYS B 1 45 ? -28.080 -12.639 8.082 1.00 39.77 529 LYS B C 1
ATOM 1511 O O . LYS B 1 45 ? -27.205 -12.502 8.942 1.00 37.31 529 LYS B O 1
ATOM 1517 N N . TYR B 1 46 ? -28.747 -11.613 7.562 1.00 36.11 530 TYR B N 1
ATOM 1518 C CA . TYR B 1 46 ? -28.455 -10.238 7.947 1.00 36.51 530 TYR B CA 1
ATOM 1519 C C . TYR B 1 46 ? -29.518 -9.640 8.855 1.00 35.23 530 TYR B C 1
ATOM 1520 O O . TYR B 1 46 ? -29.411 -8.492 9.274 1.00 36.12 530 TYR B O 1
ATOM 1529 N N . SER B 1 47 ? -30.538 -10.431 9.161 1.00 34.81 531 SER B N 1
ATOM 1530 C CA . SER B 1 47 ? -31.642 -9.992 10.004 1.00 35.58 531 SER B CA 1
ATOM 1531 C C . SER B 1 47 ? -31.253 -9.403 11.362 1.00 35.61 531 SER B C 1
ATOM 1532 O O . SER B 1 47 ? -31.820 -8.398 11.791 1.00 35.61 531 SER B O 1
ATOM 1535 N N . LEU B 1 48 ? -30.312 -10.033 12.056 1.00 34.61 532 LEU B N 1
ATOM 1536 C CA . LEU B 1 48 ? -29.904 -9.519 13.359 1.00 33.04 532 LEU B CA 1
ATOM 1537 C C . LEU B 1 48 ? -29.198 -8.182 13.226 1.00 28.32 532 LEU B C 1
ATOM 1538 O O . LEU B 1 48 ? -29.466 -7.257 13.984 1.00 30.60 532 LEU B O 1
ATOM 1543 N N . ALA B 1 49 ? -28.293 -8.085 12.258 1.00 30.45 533 ALA B N 1
ATOM 1544 C CA . ALA B 1 49 ? -27.555 -6.847 12.047 1.00 33.20 533 ALA B CA 1
ATOM 1545 C C . ALA B 1 49 ? -28.481 -5.711 11.610 1.00 31.66 533 ALA B C 1
ATOM 1546 O O . ALA B 1 49 ? -28.422 -4.608 12.155 1.00 26.02 533 ALA B O 1
ATOM 1548 N N . VAL B 1 50 ? -29.344 -5.983 10.638 1.00 29.37 534 VAL B N 1
ATOM 1549 C CA . VAL B 1 50 ? -30.254 -4.953 10.147 1.00 27.62 534 VAL B CA 1
ATOM 1550 C C . VAL B 1 50 ? -31.196 -4.492 11.255 1.00 30.26 534 VAL B C 1
ATOM 1551 O O . VAL B 1 50 ? -31.474 -3.298 11.396 1.00 30.08 534 VAL B O 1
ATOM 1555 N N . SER B 1 51 ? -31.668 -5.445 12.054 1.00 31.59 535 SER B N 1
ATOM 1556 C CA . SER B 1 51 ? -32.585 -5.152 13.142 1.00 32.98 535 SER B CA 1
ATOM 1557 C C . SER B 1 51 ? -31.978 -4.218 14.185 1.00 30.89 535 SER B C 1
ATOM 1558 O O . SER B 1 51 ? -32.642 -3.289 14.655 1.00 27.24 535 SER B O 1
ATOM 1561 N N . VAL B 1 52 ? -30.725 -4.457 14.567 1.00 31.31 536 VAL B N 1
ATOM 1562 C CA . VAL B 1 52 ? -30.104 -3.577 15.549 1.00 31.67 536 VAL B CA 1
ATOM 1563 C C . VAL B 1 52 ? -29.822 -2.208 14.930 1.00 30.52 536 VAL B C 1
ATOM 1564 O O . VAL B 1 52 ? -29.930 -1.190 15.600 1.00 29.22 536 VAL B O 1
ATOM 1568 N N . LEU B 1 53 ? -29.479 -2.174 13.645 1.00 29.04 537 LEU B N 1
ATOM 1569 C CA . LEU B 1 53 ? -29.219 -0.890 13.000 1.00 30.90 537 LEU B CA 1
ATOM 1570 C C . LEU B 1 53 ? -30.517 -0.077 12.964 1.00 32.33 537 LEU B C 1
ATOM 1571 O O . LEU B 1 53 ? -30.509 1.132 13.190 1.00 32.31 537 LEU B O 1
ATOM 1576 N N . LEU B 1 54 ? -31.633 -0.751 12.705 1.00 30.40 538 LEU B N 1
ATOM 1577 C CA . LEU B 1 54 ? -32.930 -0.083 12.654 1.00 31.43 538 LEU B CA 1
ATOM 1578 C C . LEU B 1 54 ? -33.407 0.369 14.030 1.00 33.34 538 LEU B C 1
ATOM 1579 O O . LEU B 1 54 ? -33.931 1.470 14.184 1.00 30.51 538 LEU B O 1
ATOM 1584 N N . GLY B 1 55 ? -33.229 -0.484 15.033 1.00 36.10 539 GLY B N 1
ATOM 1585 C CA . GLY B 1 55 ? -33.687 -0.128 16.362 1.00 39.22 539 GLY B CA 1
ATOM 1586 C C . GLY B 1 55 ? -35.169 0.216 16.319 1.00 41.21 539 GLY B C 1
ATOM 1587 O O . GLY B 1 55 ? -35.955 -0.452 15.642 1.00 39.66 539 GLY B O 1
ATOM 1588 N N . GLY B 1 56 ? -35.549 1.275 17.024 1.00 41.23 540 GLY B N 1
ATOM 1589 C CA . GLY B 1 56 ? -36.942 1.682 17.055 1.00 41.98 540 GLY B CA 1
ATOM 1590 C C . GLY B 1 56 ? -37.516 2.246 15.764 1.00 42.63 540 GLY B C 1
ATOM 1591 O O . GLY B 1 56 ? -38.740 2.330 15.624 1.00 43.58 540 GLY B O 1
ATOM 1592 N N . THR B 1 57 ? -36.665 2.634 14.815 1.00 38.99 541 THR B N 1
ATOM 1593 C CA . THR B 1 57 ? -37.185 3.182 13.565 1.00 38.49 541 THR B CA 1
ATOM 1594 C C . THR B 1 57 ? -37.969 2.127 12.788 1.00 37.74 541 THR B C 1
ATOM 1595 O O . THR B 1 57 ? -38.614 2.437 11.794 1.00 36.12 541 THR B O 1
ATOM 1599 N N . ALA B 1 58 ? -37.923 0.883 13.254 1.00 36.59 542 ALA B N 1
ATOM 1600 C CA . ALA B 1 58 ? -38.651 -0.206 12.602 1.00 32.17 542 ALA B CA 1
ATOM 1601 C C . ALA B 1 58 ? -40.146 0.101 12.611 1.00 29.40 542 ALA B C 1
ATOM 1602 O O . ALA B 1 58 ? -40.895 -0.368 11.756 1.00 31.15 542 ALA B O 1
ATOM 1604 N N . GLN B 1 59 ? -40.575 0.898 13.580 1.00 27.98 543 GLN B N 1
ATOM 1605 C CA . GLN B 1 59 ? -41.978 1.263 13.688 1.00 28.71 543 GLN B CA 1
ATOM 1606 C C . GLN B 1 59 ? -42.320 2.629 13.109 1.00 27.01 543 GLN B C 1
ATOM 1607 O O . GLN B 1 59 ? -43.424 3.120 13.312 1.00 29.41 543 GLN B O 1
ATOM 1613 N N . ASN B 1 60 ? -41.383 3.247 12.394 1.00 23.68 544 ASN B N 1
ATOM 1614 C CA . ASN B 1 60 ? -41.653 4.542 11.782 1.00 25.10 544 ASN B CA 1
ATOM 1615 C C . ASN B 1 60 ? -42.687 4.354 10.671 1.00 26.81 544 ASN B C 1
ATOM 1616 O O . ASN B 1 60 ? -42.702 3.322 9.989 1.00 26.82 544 ASN B O 1
ATOM 1621 N N . ILE B 1 61 ? -43.538 5.357 10.491 1.00 25.91 545 ILE B N 1
ATOM 1622 C CA . ILE B 1 61 ? -44.573 5.304 9.461 1.00 28.18 545 ILE B CA 1
ATOM 1623 C C . ILE B 1 61 ? -44.134 6.017 8.176 1.00 28.63 545 ILE B C 1
ATOM 1624 O O . ILE B 1 61 ? -43.862 7.218 8.167 1.00 31.68 545 ILE B O 1
ATOM 1629 N N . VAL B 1 62 ? -44.059 5.255 7.095 1.00 26.62 546 VAL B N 1
ATOM 1630 C CA . VAL B 1 62 ? -43.673 5.781 5.798 1.00 24.15 546 VAL B CA 1
ATOM 1631 C C . VAL B 1 62 ? -44.919 6.332 5.093 1.00 24.87 546 VAL B C 1
ATOM 1632 O O . VAL B 1 62 ? -45.931 5.638 4.972 1.00 25.85 546 VAL B O 1
ATOM 1636 N N . VAL B 1 63 ? -44.853 7.583 4.651 1.00 32.26 547 VAL B N 1
ATOM 1637 C CA . VAL B 1 63 ? -45.977 8.189 3.942 1.00 32.43 547 VAL B CA 1
ATOM 1638 C C . VAL B 1 63 ? -45.468 8.807 2.644 1.00 33.61 547 VAL B C 1
ATOM 1639 O O . VAL B 1 63 ? -44.278 9.073 2.499 1.00 33.59 547 VAL B O 1
ATOM 1643 N N . ARG B 1 64 ? -46.374 9.021 1.695 1.00 37.55 548 ARG B N 1
ATOM 1644 C CA . ARG B 1 64 ? -46.007 9.577 0.401 1.00 36.89 548 ARG B CA 1
ATOM 1645 C C . ARG B 1 64 ? -45.594 11.042 0.438 1.00 35.06 548 ARG B C 1
ATOM 1646 O O . ARG B 1 64 ? -44.626 11.435 -0.207 1.00 38.17 548 ARG B O 1
ATOM 1654 N N . ASN B 1 65 ? -46.307 11.850 1.210 1.00 34.20 549 ASN B N 1
ATOM 1655 C CA . ASN B 1 65 ? -46.002 13.268 1.248 1.00 36.54 549 ASN B CA 1
ATOM 1656 C C . ASN B 1 65 ? -46.202 13.915 2.612 1.00 31.45 549 ASN B C 1
ATOM 1657 O O . ASN B 1 65 ? -46.773 13.323 3.524 1.00 32.44 549 ASN B O 1
ATOM 1662 N N . VAL B 1 66 ? -45.731 15.150 2.728 1.00 35.46 550 VAL B N 1
ATOM 1663 C CA . VAL B 1 66 ? -45.818 15.899 3.972 1.00 36.14 550 VAL B CA 1
ATOM 1664 C C . VAL B 1 66 ? -47.245 16.169 4.435 1.00 38.05 550 VAL B C 1
ATOM 1665 O O . VAL B 1 66 ? -47.504 16.274 5.633 1.00 35.90 550 VAL B O 1
ATOM 1669 N N . ASP B 1 67 ? -48.177 16.269 3.492 1.00 40.86 551 ASP B N 1
ATOM 1670 C CA . ASP B 1 67 ? -49.572 16.515 3.848 1.00 41.56 551 ASP B CA 1
ATOM 1671 C C . ASP B 1 67 ? -50.152 15.333 4.619 1.00 35.22 551 ASP B C 1
ATOM 1672 O O . ASP B 1 67 ? -50.935 15.513 5.547 1.00 36.20 551 ASP B O 1
ATOM 1677 N N . THR B 1 68 ? -49.766 14.123 4.232 1.00 36.23 552 THR B N 1
ATOM 1678 C CA . THR B 1 68 ? -50.246 12.924 4.916 1.00 35.99 552 THR B CA 1
ATOM 1679 C C . THR B 1 68 ? -49.650 12.924 6.325 1.00 36.22 552 THR B C 1
ATOM 1680 O O . THR B 1 68 ? -50.315 12.570 7.304 1.00 33.15 552 THR B O 1
ATOM 1684 N N . ALA B 1 69 ? -48.383 13.319 6.410 1.00 36.36 553 ALA B N 1
ATOM 1685 C CA . ALA B 1 69 ? -47.685 13.388 7.689 1.00 35.53 553 ALA B CA 1
ATOM 1686 C C . ALA B 1 69 ? -48.422 14.367 8.596 1.00 34.91 553 ALA B C 1
ATOM 1687 O O . ALA B 1 69 ? -48.722 14.057 9.747 1.00 33.41 553 ALA B O 1
ATOM 1689 N N . LYS B 1 70 ? -48.712 15.553 8.067 1.00 33.45 554 LYS B N 1
ATOM 1690 C CA . LYS B 1 70 ? -49.417 16.577 8.836 1.00 35.86 554 LYS B CA 1
ATOM 1691 C C . LYS B 1 70 ? -50.766 16.066 9.311 1.00 35.21 554 LYS B C 1
ATOM 1692 O O . LYS B 1 70 ? -51.152 16.286 10.456 1.00 35.43 554 LYS B O 1
ATOM 1698 N N . ALA B 1 71 ? -51.480 15.391 8.419 1.00 34.43 555 ALA B N 1
ATOM 1699 C CA . ALA B 1 71 ? -52.797 14.855 8.742 1.00 36.28 555 ALA B CA 1
ATOM 1700 C C . ALA B 1 71 ? -52.721 13.820 9.857 1.00 35.48 555 ALA B C 1
ATOM 1701 O O . ALA B 1 71 ? -53.594 13.762 10.718 1.00 36.56 555 ALA B O 1
ATOM 1703 N N . ILE B 1 72 ? -51.680 12.996 9.847 1.00 33.75 556 ILE B N 1
ATOM 1704 C CA . ILE B 1 72 ? -51.541 11.991 10.887 1.00 29.04 556 ILE B CA 1
ATOM 1705 C C . ILE B 1 72 ? -51.258 12.659 12.227 1.00 30.70 556 ILE B C 1
ATOM 1706 O O . ILE B 1 72 ? -51.867 12.310 13.231 1.00 33.67 556 ILE B O 1
ATOM 1711 N N . VAL B 1 73 ? -50.346 13.631 12.240 1.00 32.20 557 VAL B N 1
ATOM 1712 C CA . VAL B 1 73 ? -50.011 14.327 13.479 1.00 33.75 557 VAL B CA 1
ATOM 1713 C C . VAL B 1 73 ? -51.235 15.023 14.065 1.00 36.28 557 VAL B C 1
ATOM 1714 O O . VAL B 1 73 ? -51.495 14.937 15.264 1.00 36.25 557 VAL B O 1
ATOM 1718 N N . GLU B 1 74 ? -51.983 15.723 13.222 1.00 39.98 558 GLU B N 1
ATOM 1719 C CA . GLU B 1 74 ? -53.177 16.411 13.697 1.00 42.86 558 GLU B CA 1
ATOM 1720 C C . GLU B 1 74 ? -54.123 15.370 14.291 1.00 43.98 558 GLU B C 1
ATOM 1721 O O . GLU B 1 74 ? -54.695 15.571 15.361 1.00 41.67 558 GLU B O 1
ATOM 1727 N N . PHE B 1 75 ? -54.265 14.255 13.580 1.00 45.05 559 PHE B N 1
ATOM 1728 C CA . PHE B 1 75 ? -55.118 13.145 13.999 1.00 45.30 559 PHE B CA 1
ATOM 1729 C C . PHE B 1 75 ? -54.746 12.679 15.404 1.00 45.77 559 PHE B C 1
ATOM 1730 O O . PHE B 1 75 ? -55.590 12.633 16.302 1.00 44.40 559 PHE B O 1
ATOM 1738 N N . LEU B 1 76 ? -53.473 12.343 15.593 1.00 44.87 560 LEU B N 1
ATOM 1739 C CA . LEU B 1 76 ? -52.990 11.867 16.883 1.00 43.87 560 LEU B CA 1
ATOM 1740 C C . LEU B 1 76 ? -53.137 12.915 17.979 1.00 46.38 560 LEU B C 1
ATOM 1741 O O . LEU B 1 76 ? -53.442 12.587 19.127 1.00 45.86 560 LEU B O 1
ATOM 1746 N N . LYS B 1 77 ? -52.922 14.175 17.618 1.00 47.89 561 LYS B N 1
ATOM 1747 C CA . LYS B 1 77 ? -53.031 15.276 18.567 1.00 53.46 561 LYS B CA 1
ATOM 1748 C C . LYS B 1 77 ? -54.427 15.396 19.168 1.00 55.83 561 LYS B C 1
ATOM 1749 O O . LYS B 1 77 ? -54.585 15.441 20.390 1.00 56.46 561 LYS B O 1
ATOM 1755 N N . GLN B 1 78 ? -55.437 15.450 18.308 1.00 59.05 562 GLN B N 1
ATOM 1756 C CA . GLN B 1 78 ? -56.814 15.591 18.764 1.00 62.92 562 GLN B CA 1
ATOM 1757 C C . GLN B 1 78 ? -57.402 14.335 19.401 1.00 64.15 562 GLN B C 1
ATOM 1758 O O . GLN B 1 78 ? -58.494 14.374 19.966 1.00 64.80 562 GLN B O 1
ATOM 1764 N N . ASN B 1 79 ? -56.678 13.225 19.321 1.00 64.51 563 ASN B N 1
ATOM 1765 C CA . ASN B 1 79 ? -57.152 11.977 19.906 1.00 64.85 563 ASN B CA 1
ATOM 1766 C C . ASN B 1 79 ? -56.244 11.519 21.042 1.00 64.88 563 ASN B C 1
ATOM 1767 O O . ASN B 1 79 ? -56.520 10.514 21.696 1.00 64.48 563 ASN B O 1
ATOM 1772 N N . GLU B 1 80 ? -55.168 12.269 21.275 1.00 64.07 564 GLU B N 1
ATOM 1773 C CA . GLU B 1 80 ? -54.201 11.945 22.321 1.00 62.97 564 GLU B CA 1
ATOM 1774 C C . GLU B 1 80 ? -53.859 10.460 22.313 1.00 61.51 564 GLU B C 1
ATOM 1775 O O . GLU B 1 80 ? -53.655 9.854 23.367 1.00 58.74 564 GLU B O 1
ATOM 1781 N N . ALA B 1 81 ? -53.790 9.886 21.115 1.00 58.79 565 ALA B N 1
ATOM 1782 C CA . ALA B 1 81 ? -53.486 8.471 20.955 1.00 56.45 565 ALA B CA 1
ATOM 1783 C C . ALA B 1 81 ? -51.992 8.159 21.014 1.00 53.93 565 ALA B C 1
ATOM 1784 O O . ALA B 1 81 ? -51.588 7.023 20.773 1.00 57.21 565 ALA B O 1
ATOM 1786 N N . GLY B 1 82 ? -51.175 9.161 21.332 1.00 49.88 566 GLY B N 1
ATOM 1787 C CA . GLY B 1 82 ? -49.739 8.940 21.426 1.00 46.04 566 GLY B CA 1
ATOM 1788 C C . GLY B 1 82 ? -48.935 9.612 20.327 1.00 39.30 566 GLY B C 1
ATOM 1789 O O . GLY B 1 82 ? -49.482 10.379 19.539 1.00 37.16 566 GLY B O 1
ATOM 1790 N N . ARG B 1 83 ? -47.637 9.324 20.277 1.00 38.60 567 ARG B N 1
ATOM 1791 C CA . ARG B 1 83 ? -46.745 9.909 19.271 1.00 34.44 567 ARG B CA 1
ATOM 1792 C C . ARG B 1 83 ? -46.167 8.856 18.337 1.00 31.96 567 ARG B C 1
ATOM 1793 O O . ARG B 1 83 ? -46.042 7.687 18.692 1.00 31.63 567 ARG B O 1
ATOM 1801 N N . VAL B 1 84 ? -45.802 9.284 17.137 1.00 29.71 568 VAL B N 1
ATOM 1802 C CA . VAL B 1 84 ? -45.215 8.388 16.158 1.00 26.05 568 VAL B CA 1
ATOM 1803 C C . VAL B 1 84 ? -44.178 9.188 15.400 1.00 23.12 568 VAL B C 1
ATOM 1804 O O . VAL B 1 84 ? -44.113 10.408 15.519 1.00 25.66 568 VAL B O 1
ATOM 1808 N N . THR B 1 85 ? -43.350 8.488 14.645 1.00 21.87 569 THR B N 1
ATOM 1809 C CA . THR B 1 85 ? -42.362 9.142 13.818 1.00 24.77 569 THR B CA 1
ATOM 1810 C C . THR B 1 85 ? -42.770 8.764 12.402 1.00 25.82 569 THR B C 1
ATOM 1811 O O . THR B 1 85 ? -43.032 7.597 12.109 1.00 28.26 569 THR B O 1
ATOM 1815 N N . ILE B 1 86 ? -42.827 9.770 11.540 1.00 26.72 570 ILE B N 1
ATOM 1816 C CA . ILE B 1 86 ? -43.265 9.606 10.166 1.00 26.11 570 ILE B CA 1
ATOM 1817 C C . ILE B 1 86 ? -42.169 9.980 9.189 1.00 24.71 570 ILE B C 1
ATOM 1818 O O . ILE B 1 86 ? -41.478 10.972 9.383 1.00 25.51 570 ILE B O 1
ATOM 1823 N N . LEU B 1 87 ? -42.032 9.187 8.130 1.00 24.41 571 LEU B N 1
ATOM 1824 C CA . LEU B 1 87 ? -41.023 9.423 7.111 1.00 26.16 571 LEU B CA 1
ATOM 1825 C C . LEU B 1 87 ? -41.684 9.780 5.776 1.00 29.35 571 LEU B C 1
ATOM 1826 O O . LEU B 1 87 ? -42.114 8.898 5.022 1.00 27.79 571 LEU B O 1
ATOM 1831 N N . PRO B 1 88 ? -41.801 11.078 5.482 1.00 30.76 572 PRO B N 1
ATOM 1832 C CA . PRO B 1 88 ? -42.421 11.470 4.208 1.00 31.23 572 PRO B CA 1
ATOM 1833 C C . PRO B 1 88 ? -41.402 11.300 3.075 1.00 28.78 572 PRO B C 1
ATOM 1834 O O . PRO B 1 88 ? -40.328 11.904 3.078 1.00 28.81 572 PRO B O 1
ATOM 1838 N N . LEU B 1 89 ? -41.737 10.444 2.120 1.00 31.94 573 LEU B N 1
ATOM 1839 C CA . LEU B 1 89 ? -40.853 10.152 0.998 1.00 31.44 573 LEU B CA 1
ATOM 1840 C C . LEU B 1 89 ? -40.347 11.385 0.258 1.00 34.24 573 LEU B C 1
ATOM 1841 O O . LEU B 1 89 ? -39.265 11.370 -0.322 1.00 33.33 573 LEU B O 1
ATOM 1846 N N . ASP B 1 90 ? -41.121 12.459 0.313 1.00 36.96 574 ASP B N 1
ATOM 1847 C CA . ASP B 1 90 ? -40.772 13.704 -0.362 1.00 40.59 574 ASP B CA 1
ATOM 1848 C C . ASP B 1 90 ? -39.931 14.641 0.500 1.00 42.83 574 ASP B C 1
ATOM 1849 O O . ASP B 1 90 ? -39.467 15.671 0.019 1.00 43.42 574 ASP B O 1
ATOM 1854 N N . LEU B 1 91 ? -39.726 14.289 1.766 1.00 37.53 575 LEU B N 1
ATOM 1855 C CA . LEU B 1 91 ? -38.964 15.149 2.666 1.00 35.40 575 LEU B CA 1
ATOM 1856 C C . LEU B 1 91 ? -37.659 14.549 3.177 1.00 35.86 575 LEU B C 1
ATOM 1857 O O . LEU B 1 91 ? -36.675 15.265 3.363 1.00 36.80 575 LEU B O 1
ATOM 1862 N N . ILE B 1 92 ? -37.650 13.242 3.417 1.00 35.82 576 ILE B N 1
ATOM 1863 C CA . ILE B 1 92 ? -36.457 12.597 3.953 1.00 37.14 576 ILE B CA 1
ATOM 1864 C C . ILE B 1 92 ? -35.227 12.642 3.049 1.00 36.30 576 ILE B C 1
ATOM 1865 O O . ILE B 1 92 ? -35.322 12.565 1.824 1.00 36.62 576 ILE B O 1
ATOM 1870 N N . ASP B 1 93 ? -34.072 12.785 3.687 1.00 35.04 577 ASP B N 1
ATOM 1871 C CA . ASP B 1 93 ? -32.784 12.838 3.011 1.00 35.45 577 ASP B CA 1
ATOM 1872 C C . ASP B 1 93 ? -32.195 11.427 3.063 1.00 36.48 577 ASP B C 1
ATOM 1873 O O . ASP B 1 93 ? -31.904 10.910 4.141 1.00 33.57 577 ASP B O 1
ATOM 1878 N N . GLY B 1 94 ? -32.031 10.802 1.901 1.00 33.90 578 GLY B N 1
ATOM 1879 C CA . GLY B 1 94 ? -31.478 9.459 1.867 1.00 33.17 578 GLY B CA 1
ATOM 1880 C C . GLY B 1 94 ? -30.045 9.438 1.377 1.00 33.49 578 GLY B C 1
ATOM 1881 O O . GLY B 1 94 ? -29.509 8.377 1.052 1.00 33.80 578 GLY B O 1
ATOM 1882 N N . SER B 1 95 ? -29.420 10.612 1.336 1.00 30.65 579 SER B N 1
ATOM 1883 C CA . SER B 1 95 ? -28.046 10.737 0.867 1.00 36.14 579 SER B CA 1
ATOM 1884 C C . SER B 1 95 ? -27.043 10.183 1.880 1.00 35.17 579 SER B C 1
ATOM 1885 O O . SER B 1 95 ? -27.270 10.218 3.087 1.00 30.77 579 SER B O 1
ATOM 1888 N N . PHE B 1 96 ? -25.934 9.669 1.372 1.00 33.89 580 PHE B N 1
ATOM 1889 C CA . PHE B 1 96 ? -24.894 9.127 2.235 1.00 37.11 580 PHE B CA 1
ATOM 1890 C C . PHE B 1 96 ? -23.630 8.936 1.415 1.00 35.03 580 PHE B C 1
ATOM 1891 O O . PHE B 1 96 ? -23.686 8.796 0.197 1.00 34.47 580 PHE B O 1
ATOM 1899 N N . ASN B 1 97 ? -22.487 8.949 2.087 1.00 37.36 581 ASN B N 1
ATOM 1900 C CA . ASN B 1 97 ? -21.219 8.760 1.411 1.00 39.19 581 ASN B CA 1
ATOM 1901 C C . ASN B 1 97 ? -20.558 7.518 1.975 1.00 37.71 581 ASN B C 1
ATOM 1902 O O . ASN B 1 97 ? -20.479 7.352 3.193 1.00 36.51 581 ASN B O 1
ATOM 1907 N N . ARG B 1 98 ? -20.115 6.634 1.088 1.00 35.12 582 ARG B N 1
ATOM 1908 C CA . ARG B 1 98 ? -19.437 5.420 1.512 1.00 36.14 582 ARG B CA 1
ATOM 1909 C C . ARG B 1 98 ? -18.039 5.859 1.957 1.00 35.90 582 ARG B C 1
ATOM 1910 O O . ARG B 1 98 ? -17.569 6.924 1.564 1.00 35.19 582 ARG B O 1
ATOM 1918 N N . ILE B 1 99 ? -17.392 5.059 2.796 1.00 37.70 583 ILE B N 1
ATOM 1919 C CA . ILE B 1 99 ? -16.060 5.404 3.292 1.00 38.66 583 ILE B CA 1
ATOM 1920 C C . ILE B 1 99 ? -14.970 4.648 2.534 1.00 37.65 583 ILE B C 1
ATOM 1921 O O . ILE B 1 99 ? -14.862 3.430 2.635 1.00 38.22 583 ILE B O 1
ATOM 1926 N N . SER B 1 100 ? -14.155 5.379 1.784 1.00 41.70 584 SER B N 1
ATOM 1927 C CA . SER B 1 100 ? -13.088 4.772 0.992 1.00 45.37 584 SER B CA 1
ATOM 1928 C C . SER B 1 100 ? -12.198 3.799 1.770 1.00 43.45 584 SER B C 1
ATOM 1929 O O . SER B 1 100 ? -11.678 4.136 2.830 1.00 42.65 584 SER B O 1
ATOM 1932 N N . GLY B 1 101 ? -12.046 2.585 1.243 1.00 43.25 585 GLY B N 1
ATOM 1933 C CA . GLY B 1 101 ? -11.192 1.594 1.878 1.00 40.61 585 GLY B CA 1
ATOM 1934 C C . GLY B 1 101 ? -11.798 0.582 2.831 1.00 40.05 585 GLY B C 1
ATOM 1935 O O . GLY B 1 101 ? -11.175 -0.447 3.111 1.00 38.90 585 GLY B O 1
ATOM 1936 N N . LEU B 1 102 ? -12.998 0.844 3.340 1.00 37.65 586 LEU B N 1
ATOM 1937 C CA . LEU B 1 102 ? -13.618 -0.096 4.272 1.00 37.15 586 LEU B CA 1
ATOM 1938 C C . LEU B 1 102 ? -13.797 -1.477 3.676 1.00 36.85 586 LEU B C 1
ATOM 1939 O O . LEU B 1 102 ? -13.659 -2.480 4.378 1.00 37.62 586 LEU B O 1
ATOM 1944 N N . GLU B 1 103 ? -14.094 -1.531 2.379 1.00 36.74 587 GLU B N 1
ATOM 1945 C CA . GLU B 1 103 ? -14.307 -2.807 1.706 1.00 39.75 587 GLU B CA 1
ATOM 1946 C C . GLU B 1 103 ? -13.089 -3.730 1.783 1.00 40.58 587 GLU B C 1
ATOM 1947 O O . GLU B 1 103 ? -13.210 -4.938 1.585 1.00 41.36 587 GLU B O 1
ATOM 1953 N N . ASN B 1 104 ? -11.918 -3.168 2.076 1.00 42.43 588 ASN B N 1
ATOM 1954 C CA . ASN B 1 104 ? -10.699 -3.973 2.171 1.00 46.10 588 ASN B CA 1
ATOM 1955 C C . ASN B 1 104 ? -10.517 -4.596 3.556 1.00 47.81 588 ASN B C 1
ATOM 1956 O O . ASN B 1 104 ? -9.660 -5.455 3.747 1.00 46.60 588 ASN B O 1
ATOM 1961 N N . GLU B 1 105 ? -11.328 -4.163 4.517 1.00 49.70 589 GLU B N 1
ATOM 1962 C CA . GLU B 1 105 ? -11.234 -4.663 5.884 1.00 52.79 589 GLU B CA 1
ATOM 1963 C C . GLU B 1 105 ? -11.648 -6.115 6.075 1.00 54.64 589 GLU B C 1
ATOM 1964 O O . GLU B 1 105 ? -12.547 -6.617 5.400 1.00 52.54 589 GLU B O 1
ATOM 1970 N N . ARG B 1 106 ? -10.978 -6.781 7.011 1.00 53.04 590 ARG B N 1
ATOM 1971 C CA . ARG B 1 106 ? -11.271 -8.173 7.326 1.00 53.13 590 ARG B CA 1
ATOM 1972 C C . ARG B 1 106 ? -12.612 -8.246 8.051 1.00 47.81 590 ARG B C 1
ATOM 1973 O O . ARG B 1 106 ? -12.834 -7.539 9.037 1.00 44.68 590 ARG B O 1
ATOM 1981 N N . GLY B 1 107 ? -13.505 -9.099 7.564 1.00 42.79 591 GLY B N 1
ATOM 1982 C CA . GLY B 1 107 ? -14.803 -9.228 8.197 1.00 37.49 591 GLY B CA 1
ATOM 1983 C C . GLY B 1 107 ? -15.854 -8.327 7.576 1.00 37.04 591 GLY B C 1
ATOM 1984 O O . GLY B 1 107 ? -17.025 -8.393 7.947 1.00 37.55 591 GLY B O 1
ATOM 1985 N N . PHE B 1 108 ? -15.443 -7.482 6.634 1.00 37.84 592 PHE B N 1
ATOM 1986 C CA . PHE B 1 108 ? -16.385 -6.588 5.962 1.00 35.08 592 PHE B CA 1
ATOM 1987 C C . PHE B 1 108 ? -17.439 -7.422 5.246 1.00 32.52 592 PHE B C 1
ATOM 1988 O O . PHE B 1 108 ? -17.118 -8.270 4.411 1.00 33.29 592 PHE B O 1
ATOM 1996 N N . VAL B 1 109 ? -18.701 -7.196 5.577 1.00 29.34 593 VAL B N 1
ATOM 1997 C CA . VAL B 1 109 ? -19.781 -7.925 4.922 1.00 30.62 593 VAL B CA 1
ATOM 1998 C C . VAL B 1 109 ? -20.343 -7.015 3.830 1.00 34.30 593 VAL B C 1
ATOM 1999 O O . VAL B 1 109 ? -20.498 -7.418 2.675 1.00 35.91 593 VAL B O 1
ATOM 2003 N N . GLY B 1 110 ? -20.636 -5.779 4.212 1.00 30.68 594 GLY B N 1
ATOM 2004 C CA . GLY B 1 110 ? -21.150 -4.808 3.268 1.00 30.07 594 GLY B CA 1
ATOM 2005 C C . GLY B 1 110 ? -21.904 -3.683 3.943 1.00 27.19 594 GLY B C 1
ATOM 2006 O O . GLY B 1 110 ? -22.176 -3.720 5.157 1.00 26.11 594 GLY B O 1
ATOM 2007 N N . TYR B 1 111 ? -22.220 -2.660 3.160 1.00 26.99 595 TYR B N 1
ATOM 2008 C CA . TYR B 1 111 ? -22.995 -1.542 3.666 1.00 27.52 595 TYR B CA 1
ATOM 2009 C C . TYR B 1 111 ? -24.420 -2.057 3.850 1.00 30.54 595 TYR B C 1
ATOM 2010 O O . TYR B 1 111 ? -24.960 -2.737 2.972 1.00 30.07 595 TYR B O 1
ATOM 2019 N N . ALA B 1 112 ? -25.029 -1.746 4.990 1.00 29.06 596 ALA B N 1
ATOM 2020 C CA . ALA B 1 112 ? -26.384 -2.204 5.256 1.00 28.73 596 ALA B CA 1
ATOM 2021 C C . ALA B 1 112 ? -27.349 -1.837 4.124 1.00 31.09 596 ALA B C 1
ATOM 2022 O O . ALA B 1 112 ? -28.262 -2.606 3.807 1.00 27.30 596 ALA B O 1
ATOM 2024 N N . VAL B 1 113 ? -27.149 -0.671 3.510 1.00 28.99 597 VAL B N 1
ATOM 2025 C CA . VAL B 1 113 ? -28.022 -0.244 2.424 1.00 31.44 597 VAL B CA 1
ATOM 2026 C C . VAL B 1 113 ? -27.995 -1.252 1.268 1.00 31.09 597 VAL B C 1
ATOM 2027 O O . VAL B 1 113 ? -28.981 -1.402 0.553 1.00 31.96 597 VAL B O 1
ATOM 2031 N N . ASP B 1 114 ? -26.878 -1.955 1.108 1.00 29.22 598 ASP B N 1
ATOM 2032 C CA . ASP B 1 114 ? -26.745 -2.939 0.034 1.00 32.66 598 ASP B CA 1
ATOM 2033 C C . ASP B 1 114 ? -27.261 -4.314 0.426 1.00 35.37 598 ASP B C 1
ATOM 2034 O O . ASP B 1 114 ? -27.329 -5.212 -0.409 1.00 34.41 598 ASP B O 1
ATOM 2039 N N . LEU B 1 115 ? -27.610 -4.481 1.697 1.00 34.41 599 LEU B N 1
ATOM 2040 C CA . LEU B 1 115 ? -28.105 -5.762 2.181 1.00 34.99 599 LEU B CA 1
ATOM 2041 C C . LEU B 1 115 ? -29.620 -5.757 2.314 1.00 38.11 599 LEU B C 1
ATOM 2042 O O . LEU B 1 115 ? -30.232 -6.764 2.675 1.00 40.75 599 LEU B O 1
ATOM 2047 N N . VAL B 1 116 ? -30.228 -4.620 2.016 1.00 35.95 600 VAL B N 1
ATOM 2048 C CA . VAL B 1 116 ? -31.667 -4.498 2.159 1.00 39.47 600 VAL B CA 1
ATOM 2049 C C . VAL B 1 116 ? -32.340 -3.980 0.888 1.00 39.02 600 VAL B C 1
ATOM 2050 O O . VAL B 1 116 ? -31.793 -3.139 0.185 1.00 37.75 600 VAL B O 1
ATOM 2054 N N . LYS B 1 117 ? -33.524 -4.496 0.593 1.00 42.07 601 LYS B N 1
ATOM 2055 C CA . LYS B 1 117 ? -34.261 -4.048 -0.583 1.00 47.04 601 LYS B CA 1
ATOM 2056 C C . LYS B 1 117 ? -35.640 -3.527 -0.191 1.00 46.42 601 LYS B C 1
ATOM 2057 O O . LYS B 1 117 ? -36.238 -3.984 0.789 1.00 42.96 601 LYS B O 1
ATOM 2063 N N . PHE B 1 118 ? -36.128 -2.559 -0.961 1.00 50.41 602 PHE B N 1
ATOM 2064 C CA . PHE B 1 118 ? -37.446 -1.971 -0.758 1.00 53.39 602 PHE B CA 1
ATOM 2065 C C . PHE B 1 118 ? -38.091 -1.913 -2.141 1.00 57.49 602 PHE B C 1
ATOM 2066 O O . PHE B 1 118 ? -37.413 -2.091 -3.151 1.00 57.54 602 PHE B O 1
ATOM 2074 N N . PRO B 1 119 ? -39.411 -1.683 -2.208 1.00 60.44 603 PRO B N 1
ATOM 2075 C CA . PRO B 1 119 ? -40.026 -1.613 -3.539 1.00 62.48 603 PRO B CA 1
ATOM 2076 C C . PRO B 1 119 ? -39.471 -0.398 -4.292 1.00 64.95 603 PRO B C 1
ATOM 2077 O O . PRO B 1 119 ? -39.458 0.710 -3.761 1.00 65.12 603 PRO B O 1
ATOM 2081 N N . SER B 1 120 ? -39.004 -0.627 -5.518 1.00 67.58 604 SER B N 1
ATOM 2082 C CA . SER B 1 120 ? -38.412 0.407 -6.379 1.00 69.97 604 SER B CA 1
ATOM 2083 C C . SER B 1 120 ? -38.696 1.877 -6.058 1.00 69.77 604 SER B C 1
ATOM 2084 O O . SER B 1 120 ? -37.772 2.690 -5.984 1.00 71.35 604 SER B O 1
ATOM 2087 N N . ASP B 1 121 ? -39.969 2.217 -5.882 1.00 67.71 605 ASP B N 1
ATOM 2088 C CA . ASP B 1 121 ? -40.373 3.593 -5.588 1.00 65.28 605 ASP B CA 1
ATOM 2089 C C . ASP B 1 121 ? -40.024 4.089 -4.179 1.00 62.72 605 ASP B C 1
ATOM 2090 O O . ASP B 1 121 ? -40.343 5.226 -3.820 1.00 59.23 605 ASP B O 1
ATOM 2095 N N . LEU B 1 122 ? -39.363 3.249 -3.386 1.00 59.06 606 LEU B N 1
ATOM 2096 C CA . LEU B 1 122 ? -38.997 3.629 -2.023 1.00 55.61 606 LEU B CA 1
ATOM 2097 C C . LEU B 1 122 ? -37.506 3.456 -1.745 1.00 51.62 606 LEU B C 1
ATOM 2098 O O . LEU B 1 122 ? -37.111 3.263 -0.597 1.00 48.58 606 LEU B O 1
ATOM 2103 N N . GLU B 1 123 ? -36.683 3.535 -2.786 1.00 49.76 607 GLU B N 1
ATOM 2104 C CA . GLU B 1 123 ? -35.242 3.362 -2.632 1.00 48.38 607 GLU B CA 1
ATOM 2105 C C . GLU B 1 123 ? -34.615 4.341 -1.649 1.00 45.39 607 GLU B C 1
ATOM 2106 O O . GLU B 1 123 ? -33.640 4.012 -0.979 1.00 47.08 607 GLU B O 1
ATOM 2112 N N . VAL B 1 124 ? -35.181 5.542 -1.573 1.00 41.21 608 VAL B N 1
ATOM 2113 C CA . VAL B 1 124 ? -34.682 6.587 -0.688 1.00 36.44 608 VAL B CA 1
ATOM 2114 C C . VAL B 1 124 ? -34.680 6.140 0.780 1.00 32.70 608 VAL B C 1
ATOM 2115 O O . VAL B 1 124 ? -33.903 6.651 1.588 1.00 32.52 608 VAL B O 1
ATOM 2119 N N . LEU B 1 125 ? -35.546 5.187 1.113 1.00 30.61 609 LEU B N 1
ATOM 2120 C CA . LEU B 1 125 ? -35.634 4.667 2.478 1.00 33.38 609 LEU B CA 1
ATOM 2121 C C . LEU B 1 125 ? -34.357 4.008 2.960 1.00 31.93 609 LEU B C 1
ATOM 2122 O O . LEU B 1 125 ? -33.976 4.178 4.115 1.00 31.19 609 LEU B O 1
ATOM 2127 N N . GLY B 1 126 ? -33.726 3.227 2.083 1.00 31.52 610 GLY B N 1
ATOM 2128 C CA . GLY B 1 126 ? -32.495 2.553 2.442 1.00 33.84 610 GLY B CA 1
ATOM 2129 C C . GLY B 1 126 ? -31.470 3.568 2.898 1.00 33.10 610 GLY B C 1
ATOM 2130 O O . GLY B 1 126 ? -30.915 3.473 3.998 1.00 31.03 610 GLY B O 1
ATOM 2131 N N . GLY B 1 127 ? -31.231 4.548 2.035 1.00 33.44 611 GLY B N 1
ATOM 2132 C CA . GLY B 1 127 ? -30.283 5.604 2.334 1.00 31.11 611 GLY B CA 1
ATOM 2133 C C . GLY B 1 127 ? -30.644 6.333 3.614 1.00 30.55 611 GLY B C 1
ATOM 2134 O O . GLY B 1 127 ? -29.775 6.611 4.435 1.00 30.03 611 GLY B O 1
ATOM 2135 N N . PHE B 1 128 ? -31.925 6.645 3.792 1.00 27.31 612 PHE B N 1
ATOM 2136 C CA . PHE B 1 128 ? -32.360 7.340 4.998 1.00 26.65 612 PHE B CA 1
ATOM 2137 C C . PHE B 1 128 ? -32.204 6.485 6.261 1.00 27.95 612 PHE B C 1
ATOM 2138 O O . PHE B 1 128 ? -31.688 6.949 7.284 1.00 26.97 612 PHE B O 1
ATOM 2146 N N . LEU B 1 129 ? -32.657 5.240 6.187 1.00 21.89 613 LEU B N 1
ATOM 2147 C CA . LEU B 1 129 ? -32.605 4.350 7.342 1.00 28.43 613 LEU B CA 1
ATOM 2148 C C . LEU B 1 129 ? -31.221 3.868 7.754 1.00 30.41 613 LEU B C 1
ATOM 2149 O O . LEU B 1 129 ? -30.927 3.767 8.949 1.00 32.31 613 LEU B O 1
ATOM 2154 N N . PHE B 1 130 ? -30.370 3.593 6.775 1.00 27.16 614 PHE B N 1
ATOM 2155 C CA . PHE B 1 130 ? -29.051 3.069 7.072 1.00 30.36 614 PHE B CA 1
ATOM 2156 C C . PHE B 1 130 ? -27.847 3.951 6.791 1.00 33.54 614 PHE B C 1
ATOM 2157 O O . PHE B 1 130 ? -26.774 3.700 7.334 1.00 36.79 614 PHE B O 1
ATOM 2165 N N . GLY B 1 131 ? -28.009 4.977 5.960 1.00 32.42 615 GLY B N 1
ATOM 2166 C CA . GLY B 1 131 ? -26.874 5.829 5.647 1.00 29.91 615 GLY B CA 1
ATOM 2167 C C . GLY B 1 131 ? -25.690 4.958 5.258 1.00 26.84 615 GLY B C 1
ATOM 2168 O O . GLY B 1 131 ? -25.850 3.991 4.522 1.00 31.19 615 GLY B O 1
ATOM 2169 N N . ASN B 1 132 ? -24.498 5.285 5.747 1.00 24.88 616 ASN B N 1
ATOM 2170 C CA . ASN B 1 132 ? -23.329 4.479 5.424 1.00 24.99 616 ASN B CA 1
ATOM 2171 C C . ASN B 1 132 ? -23.008 3.451 6.512 1.00 25.24 616 ASN B C 1
ATOM 2172 O O . ASN B 1 132 ? -21.862 3.030 6.669 1.00 31.96 616 ASN B O 1
ATOM 2177 N N . SER B 1 133 ? -24.029 3.034 7.253 1.00 23.59 617 SER B N 1
ATOM 2178 C CA . SER B 1 133 ? -23.829 2.028 8.297 1.00 30.22 617 SER B CA 1
ATOM 2179 C C . SER B 1 133 ? -23.204 0.786 7.660 1.00 32.56 617 SER B C 1
ATOM 2180 O O . SER B 1 133 ? -23.504 0.439 6.509 1.00 29.53 617 SER B O 1
ATOM 2183 N N . VAL B 1 134 ? -22.346 0.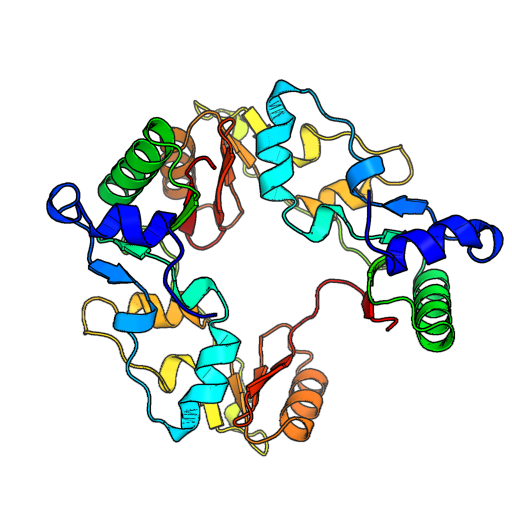110 8.414 1.00 31.52 618 VAL B N 1
ATOM 2184 C CA . VAL B 1 134 ? -21.661 -1.074 7.907 1.00 28.51 618 VAL B CA 1
ATOM 2185 C C . VAL B 1 134 ? -21.947 -2.323 8.716 1.00 28.11 618 VAL B C 1
ATOM 2186 O O . VAL B 1 134 ? -22.197 -2.260 9.919 1.00 31.11 618 VAL B O 1
ATOM 2190 N N . VAL B 1 135 ? -21.918 -3.462 8.037 1.00 27.96 619 VAL B N 1
ATOM 2191 C CA . VAL B 1 135 ? -22.133 -4.745 8.671 1.00 29.30 619 VAL B CA 1
ATOM 2192 C C . VAL B 1 135 ? -20.830 -5.533 8.533 1.00 31.94 619 VAL B C 1
ATOM 2193 O O . VAL B 1 135 ? -20.234 -5.583 7.451 1.00 30.69 619 VAL B O 1
ATOM 2197 N N . VAL B 1 136 ? -20.379 -6.121 9.638 1.00 30.53 620 VAL B N 1
ATOM 2198 C CA . VAL B 1 136 ? -19.148 -6.906 9.641 1.00 31.39 620 VAL B CA 1
ATOM 2199 C C . VAL B 1 136 ? -19.411 -8.246 10.311 1.00 30.12 620 VAL B C 1
ATOM 2200 O O . VAL B 1 136 ? -20.430 -8.427 10.983 1.00 30.92 620 VAL B O 1
ATOM 2204 N N . GLU B 1 137 ? -18.493 -9.190 10.124 1.00 34.46 621 GLU B N 1
ATOM 2205 C CA . GLU B 1 137 ? -18.666 -10.519 10.689 1.00 36.68 621 GLU B CA 1
ATOM 2206 C C . GLU B 1 137 ? -18.655 -10.620 12.210 1.00 34.14 621 GLU B C 1
ATOM 2207 O O . GLU B 1 137 ? -19.477 -11.338 12.779 1.00 38.29 621 GLU B O 1
ATOM 2213 N N . THR B 1 138 ? -17.753 -9.904 12.877 1.00 36.54 622 THR B N 1
ATOM 2214 C CA . THR B 1 138 ? -17.677 -9.997 14.338 1.00 36.46 622 THR B CA 1
ATOM 2215 C C . THR B 1 138 ? -17.324 -8.688 15.039 1.00 35.91 622 THR B C 1
ATOM 2216 O O . THR B 1 138 ? -16.833 -7.745 14.417 1.00 32.37 622 THR B O 1
ATOM 2220 N N . LEU B 1 139 ? -17.544 -8.657 16.352 1.00 36.79 623 LEU B N 1
ATOM 2221 C CA . LEU B 1 139 ? -17.265 -7.464 17.144 1.00 39.49 623 LEU B CA 1
ATOM 2222 C C . LEU B 1 139 ? -15.807 -7.035 17.014 1.00 39.43 623 LEU B C 1
ATOM 2223 O O . LEU B 1 139 ? -15.513 -5.843 16.871 1.00 39.87 623 LEU B O 1
ATOM 2228 N N . ASP B 1 140 ? -14.887 -7.996 17.060 1.00 41.25 624 ASP B N 1
ATOM 2229 C CA . ASP B 1 140 ? -13.473 -7.653 16.936 1.00 42.22 624 ASP B CA 1
ATOM 2230 C C . ASP B 1 140 ? -13.238 -6.894 15.641 1.00 39.17 624 ASP B C 1
ATOM 2231 O O . ASP B 1 140 ? -12.473 -5.931 15.605 1.00 36.90 624 ASP B O 1
ATOM 2236 N N . ASP B 1 141 ? -13.897 -7.331 14.574 1.00 38.96 625 ASP B N 1
ATOM 2237 C CA . ASP B 1 141 ? -13.764 -6.662 13.285 1.00 40.17 625 ASP B CA 1
ATOM 2238 C C . ASP B 1 141 ? -14.302 -5.242 13.422 1.00 38.92 625 ASP B C 1
ATOM 2239 O O . ASP B 1 141 ? -13.716 -4.289 12.909 1.00 40.67 625 ASP B O 1
ATOM 2244 N N . ALA B 1 142 ? -15.426 -5.113 14.119 1.00 36.20 626 ALA B N 1
ATOM 2245 C CA . ALA B 1 142 ? -16.052 -3.814 14.314 1.00 38.50 626 ALA B CA 1
ATOM 2246 C C . ALA B 1 142 ? -15.133 -2.850 15.058 1.00 40.26 626 ALA B C 1
ATOM 2247 O O . ALA B 1 142 ? -14.878 -1.736 14.593 1.00 35.79 626 ALA B O 1
ATOM 2249 N N . ILE B 1 143 ? -14.630 -3.281 16.213 1.00 44.32 627 ILE B N 1
ATOM 2250 C CA . ILE B 1 143 ? -13.748 -2.432 17.010 1.00 43.35 627 ILE B CA 1
ATOM 2251 C C . ILE B 1 143 ? -12.517 -2.028 16.216 1.00 41.07 627 ILE B C 1
ATOM 2252 O O . ILE B 1 143 ? -12.140 -0.859 16.196 1.00 42.63 627 ILE B O 1
ATOM 2257 N N . ARG B 1 144 ? -11.902 -3.002 15.555 1.00 43.50 628 ARG B N 1
ATOM 2258 C CA . ARG B 1 144 ? -10.714 -2.758 14.745 1.00 43.52 628 ARG B CA 1
ATOM 2259 C C . ARG B 1 144 ? -10.971 -1.739 13.633 1.00 45.64 628 ARG B C 1
ATOM 2260 O O . ARG B 1 144 ? -10.167 -0.826 13.410 1.00 43.46 628 ARG B O 1
ATOM 2268 N N . MET B 1 145 ? -12.092 -1.898 12.932 1.00 45.33 629 MET B N 1
ATOM 2269 C CA . MET B 1 145 ? -12.438 -0.997 11.835 1.00 44.30 629 MET B CA 1
ATOM 2270 C C . MET B 1 145 ? -12.689 0.428 12.322 1.00 39.44 629 MET B C 1
ATOM 2271 O O . MET B 1 145 ? -12.212 1.390 11.716 1.00 39.58 629 MET B O 1
ATOM 2276 N N . LYS B 1 146 ? -13.439 0.558 13.413 1.00 41.49 630 LYS B N 1
ATOM 2277 C CA . LYS B 1 146 ? -13.760 1.867 13.973 1.00 47.93 630 LYS B CA 1
ATOM 2278 C C . LYS B 1 146 ? -12.499 2.625 14.371 1.00 53.67 630 LYS B C 1
ATOM 2279 O O . LYS B 1 146 ? -12.452 3.852 14.297 1.00 53.73 630 LYS B O 1
ATOM 2285 N N . LYS B 1 147 ? -11.481 1.883 14.794 1.00 55.73 631 LYS B N 1
ATOM 2286 C CA . LYS B 1 147 ? -10.219 2.478 15.208 1.00 57.85 631 LYS B CA 1
ATOM 2287 C C . LYS B 1 147 ? -9.360 2.870 14.011 1.00 56.88 631 LYS B C 1
ATOM 2288 O O . LYS B 1 147 ? -8.880 4.001 13.929 1.00 59.04 631 LYS B O 1
ATOM 2294 N N . LYS B 1 148 ? -9.178 1.936 13.080 1.00 55.02 632 LYS B N 1
ATOM 2295 C CA . LYS B 1 148 ? -8.357 2.180 11.899 1.00 56.06 632 LYS B CA 1
ATOM 2296 C C . LYS B 1 148 ? -8.826 3.351 11.049 1.00 58.90 632 LYS B C 1
ATOM 2297 O O . LYS B 1 148 ? -8.007 4.055 10.452 1.00 60.88 632 LYS B O 1
ATOM 2303 N N . TYR B 1 149 ? -10.138 3.559 10.983 1.00 57.99 633 TYR B N 1
ATOM 2304 C CA . TYR B 1 149 ? -10.679 4.652 10.186 1.00 60.19 633 TYR B CA 1
ATOM 2305 C C . TYR B 1 149 ? -11.358 5.712 11.043 1.00 62.45 633 TYR B C 1
ATOM 2306 O O . TYR B 1 149 ? -12.072 6.566 10.519 1.00 62.93 633 TYR B O 1
ATOM 2315 N N . ARG B 1 150 ? -11.131 5.662 12.354 1.00 64.57 634 ARG B N 1
ATOM 2316 C CA . ARG B 1 150 ? -11.738 6.616 13.285 1.00 68.67 634 ARG B CA 1
ATOM 2317 C C . ARG B 1 150 ? -13.176 6.936 12.874 1.00 68.23 634 ARG B C 1
ATOM 2318 O O . ARG B 1 150 ? -13.589 8.093 12.807 1.00 68.50 634 ARG B O 1
ATOM 2326 N N . LEU B 1 151 ? -13.937 5.881 12.615 1.00 66.96 635 LEU B N 1
ATOM 2327 C CA . LEU B 1 151 ? -15.325 6.002 12.191 1.00 66.54 635 LEU B CA 1
ATOM 2328 C C . LEU B 1 151 ? -16.306 6.466 13.262 1.00 64.86 635 LEU B C 1
ATOM 2329 O O . LEU B 1 151 ? -16.257 6.020 14.409 1.00 64.86 635 LEU B O 1
ATOM 2334 N N . ASN B 1 152 ? -17.201 7.366 12.867 1.00 63.85 636 ASN B N 1
ATOM 2335 C CA . ASN B 1 152 ? -18.247 7.871 13.749 1.00 64.00 636 ASN B CA 1
ATOM 2336 C C . ASN B 1 152 ? -19.520 7.195 13.255 1.00 60.90 636 ASN B C 1
ATOM 2337 O O . ASN B 1 152 ? -20.604 7.371 13.810 1.00 60.69 636 ASN B O 1
ATOM 2342 N N . THR B 1 153 ? -19.352 6.411 12.194 1.00 57.44 637 THR B N 1
ATOM 2343 C CA . THR B 1 153 ? -20.431 5.669 11.558 1.00 53.23 637 THR B CA 1
ATOM 2344 C C . THR B 1 153 ? -20.850 4.470 12.400 1.00 47.14 637 THR B C 1
ATOM 2345 O O . THR B 1 153 ? -20.077 3.967 13.216 1.00 46.66 637 THR B O 1
ATOM 2349 N N . ARG B 1 154 ? -22.079 4.010 12.200 1.00 41.01 638 ARG B N 1
ATOM 2350 C CA . ARG B 1 154 ? -22.569 2.867 12.947 1.00 37.79 638 ARG B CA 1
ATOM 2351 C C . ARG B 1 154 ? -22.093 1.570 12.301 1.00 35.42 638 ARG B C 1
ATOM 2352 O O . ARG B 1 154 ? -22.060 1.436 11.071 1.00 31.93 638 ARG B O 1
ATOM 2360 N N . ILE B 1 155 ? -21.701 0.623 13.142 1.00 33.56 639 ILE B N 1
ATOM 2361 C CA . ILE B 1 155 ? -21.216 -0.665 12.674 1.00 32.49 639 ILE B CA 1
ATOM 2362 C C . ILE B 1 155 ? -21.902 -1.757 13.470 1.00 33.98 639 ILE B C 1
ATOM 2363 O O . ILE B 1 155 ? -21.893 -1.737 14.701 1.00 35.08 639 ILE B O 1
ATOM 2368 N N . ALA B 1 156 ? -22.511 -2.699 12.761 1.00 31.35 640 ALA B N 1
ATOM 2369 C CA . ALA B 1 156 ? -23.206 -3.805 13.394 1.00 32.11 640 ALA B CA 1
ATOM 2370 C C . ALA B 1 156 ? -22.561 -5.121 12.991 1.00 29.53 640 ALA B C 1
ATOM 2371 O O . ALA B 1 156 ? -21.963 -5.234 11.919 1.00 30.34 640 ALA B O 1
ATOM 2373 N N . THR B 1 157 ? -22.689 -6.121 13.852 1.00 31.20 641 THR B N 1
ATOM 2374 C CA . THR B 1 157 ? -22.115 -7.431 13.573 1.00 31.52 641 THR B CA 1
ATOM 2375 C C . THR B 1 157 ? -23.235 -8.380 13.184 1.00 30.21 641 THR B C 1
ATOM 2376 O O . THR B 1 157 ? -24.411 -8.122 13.458 1.00 31.13 641 THR B O 1
ATOM 2380 N N . LEU B 1 158 ? -22.872 -9.483 12.550 1.00 27.66 642 LEU B N 1
ATOM 2381 C CA . LEU B 1 158 ? -23.867 -10.459 12.144 1.00 31.79 642 LEU B CA 1
ATOM 2382 C C . LEU B 1 158 ? -24.601 -11.024 13.363 1.00 35.42 642 LEU B C 1
ATOM 2383 O O . LEU B 1 158 ? -25.692 -11.577 13.234 1.00 33.92 642 LEU B O 1
ATOM 2388 N N . ASP B 1 159 ? -24.006 -10.860 14.545 1.00 37.91 643 ASP B N 1
ATOM 2389 C CA . ASP B 1 159 ? -24.589 -11.354 15.795 1.00 41.69 643 ASP B CA 1
ATOM 2390 C C . ASP B 1 159 ? -25.610 -10.404 16.409 1.00 40.24 643 ASP B C 1
ATOM 2391 O O . ASP B 1 159 ? -26.291 -10.754 17.371 1.00 42.21 643 ASP B O 1
ATOM 2396 N N . GLY B 1 160 ? -25.701 -9.191 15.872 1.00 39.46 644 GLY B N 1
ATOM 2397 C CA . GLY B 1 160 ? -26.667 -8.245 16.394 1.00 32.62 644 GLY B CA 1
ATOM 2398 C C . GLY B 1 160 ? -26.108 -7.237 17.373 1.00 33.43 644 GLY B C 1
ATOM 2399 O O . GLY B 1 160 ? -26.867 -6.567 18.066 1.00 34.73 644 GLY B O 1
ATOM 2400 N N . GLU B 1 161 ? -24.786 -7.135 17.442 1.00 34.05 645 GLU B N 1
ATOM 2401 C CA . GLU B 1 161 ? -24.143 -6.174 18.321 1.00 36.98 645 GLU B CA 1
ATOM 2402 C C . GLU B 1 161 ? -23.907 -4.917 17.503 1.00 37.63 645 GLU B C 1
ATOM 2403 O O . GLU B 1 161 ? -23.683 -4.990 16.290 1.00 34.09 645 GLU B O 1
ATOM 2409 N N . LEU B 1 162 ? -23.935 -3.766 18.162 1.00 37.63 646 LEU B N 1
ATOM 2410 C CA . LEU B 1 162 ? -23.724 -2.512 17.464 1.00 39.47 646 LEU B CA 1
ATOM 2411 C C . LEU B 1 162 ? -22.887 -1.496 18.231 1.00 41.22 646 LEU B C 1
ATOM 2412 O O . LEU B 1 162 ? -23.003 -1.358 19.456 1.00 39.58 646 LEU B O 1
ATOM 2417 N N . ILE B 1 163 ? -22.032 -0.797 17.492 1.00 39.79 647 ILE B N 1
ATOM 2418 C CA . ILE B 1 163 ? -21.189 0.248 18.047 1.00 44.30 647 ILE B CA 1
ATOM 2419 C C . ILE B 1 163 ? -21.296 1.454 17.126 1.00 48.57 647 ILE B C 1
ATOM 2420 O O . ILE B 1 163 ? -21.622 1.319 15.942 1.00 42.04 647 ILE B O 1
ATOM 2425 N N . SER B 1 164 ? -21.020 2.633 17.668 1.00 55.65 648 SER B N 1
ATOM 2426 C CA . SER B 1 164 ? -21.107 3.859 16.890 1.00 63.44 648 SER B CA 1
ATOM 2427 C C . SER B 1 164 ? -20.105 4.913 17.347 1.00 68.79 648 SER B C 1
ATOM 2428 O O . SER B 1 164 ? -19.265 4.653 18.211 1.00 69.87 648 SER B O 1
ATOM 2431 N N . GLY B 1 165 ? -20.194 6.101 16.753 1.00 72.84 649 GLY B N 1
ATOM 2432 C CA . GLY B 1 165 ? -19.299 7.184 17.118 1.00 77.33 649 GLY B CA 1
ATOM 2433 C C . GLY B 1 165 ? -19.391 7.456 18.606 1.00 81.98 649 GLY B C 1
ATOM 2434 O O . GLY B 1 165 ? -18.495 8.056 19.202 1.00 83.30 649 GLY B O 1
ATOM 2435 N N . ARG B 1 166 ? -20.492 7.010 19.203 1.00 84.89 650 ARG B N 1
ATOM 2436 C CA . ARG B 1 166 ? -20.722 7.171 20.631 1.00 88.06 650 ARG B CA 1
ATOM 2437 C C . ARG B 1 166 ? -20.798 8.632 21.051 1.00 88.75 650 ARG B C 1
ATOM 2438 O O . ARG B 1 166 ? -19.825 9.379 20.936 1.00 88.59 650 ARG B O 1
ATOM 2446 N N . GLY B 1 167 ? -21.969 9.030 21.537 1.00 89.15 651 GLY B N 1
ATOM 2447 C CA . GLY B 1 167 ? -22.159 10.395 21.986 1.00 88.52 651 GLY B CA 1
ATOM 2448 C C . GLY B 1 167 ? -21.838 10.499 23.463 1.00 88.00 651 GLY B C 1
ATOM 2449 O O . GLY B 1 167 ? -22.610 10.036 24.306 1.00 89.31 651 GLY B O 1
ATOM 2450 N N . ALA B 1 168 ? -20.691 11.099 23.772 1.00 84.66 652 ALA B N 1
ATOM 2451 C CA . ALA B 1 168 ? -20.239 11.269 25.149 1.00 80.55 652 ALA B CA 1
ATOM 2452 C C . ALA B 1 168 ? -19.775 9.947 25.744 1.00 76.92 652 ALA B C 1
ATOM 2453 O O . ALA B 1 168 ? -19.867 8.897 25.105 1.00 75.12 652 ALA B O 1
ATOM 2455 N N . ILE B 1 169 ? -19.275 10.013 26.973 1.00 73.95 653 ILE B N 1
ATOM 2456 C CA . ILE B 1 169 ? -18.793 8.837 27.684 1.00 70.71 653 ILE B CA 1
ATOM 2457 C C . ILE B 1 169 ? -19.931 8.192 28.472 1.00 68.47 653 ILE B C 1
ATOM 2458 O O . ILE B 1 169 ? -20.546 8.823 29.332 1.00 61.60 653 ILE B O 1
ATOM 2463 N N . THR B 1 170 ? -20.208 6.929 28.169 1.00 71.92 654 THR B N 1
ATOM 2464 C CA . THR B 1 170 ? -21.271 6.201 28.847 1.00 76.81 654 THR B CA 1
ATOM 2465 C C . THR B 1 170 ? -20.737 4.943 29.513 1.00 79.83 654 THR B C 1
ATOM 2466 O O . THR B 1 170 ? -19.686 4.423 29.133 1.00 78.83 654 THR B O 1
ATOM 2470 N N . GLY B 1 171 ? -21.480 4.450 30.498 1.00 84.25 655 GLY B N 1
ATOM 2471 C CA . GLY B 1 171 ? -21.074 3.251 31.202 1.00 88.77 655 GLY B CA 1
ATOM 2472 C C . GLY B 1 171 ? -21.261 3.357 32.701 1.00 92.23 655 GLY B C 1
ATOM 2473 O O . GLY B 1 171 ? -22.024 4.194 33.187 1.00 91.87 655 GLY B O 1
ATOM 2474 N N . GLY B 1 172 ? -20.556 2.501 33.434 1.00 96.50 656 GLY B N 1
ATOM 2475 C CA . GLY B 1 172 ? -20.653 2.505 34.880 1.00 100.25 656 GLY B CA 1
ATOM 2476 C C . GLY B 1 172 ? -21.070 1.154 35.421 1.00 104.22 656 GLY B C 1
ATOM 2477 O O . GLY B 1 172 ? -20.321 0.511 36.144 1.00 106.09 656 GLY B O 1
ATOM 2478 N N . ARG B 1 173 ? -22.274 0.730 35.055 1.00 106.39 657 ARG B N 1
ATOM 2479 C CA . ARG B 1 173 ? -22.836 -0.548 35.488 1.00 108.14 657 ARG B CA 1
ATOM 2480 C C . ARG B 1 173 ? -22.534 -0.851 36.954 1.00 109.92 657 ARG B C 1
ATOM 2481 O O . ARG B 1 173 ? -23.426 -0.601 37.791 1.00 110.69 657 ARG B O 1
#

Nearest PDB structures (foldseek):
  1gxk-assembly1_B  TM=9.428E-01  e=1.541E-30  Thermotoga maritima
  1gxl-assembly2_D  TM=8.758E-01  e=5.092E-29  Thermotoga maritima
  5h69-assembly1_B  TM=9.109E-01  e=1.574E-16  Geobacillus stearothermophilus 10
  5h69-assembly1_A  TM=8.763E-01  e=1.564E-14  Geobacillus stearothermophilus 10
  3l51-assembly1_B  TM=8.758E-01  e=1.457E-12  Mus musculus

Organism: Thermotoga maritima (strain ATCC 43589 / DSM 3109 / JCM 10099 / NBRC 100826 / MSB8) (NCBI:txid243274)

InterPro domains:
  IPR003395 RecF/RecN/SMC, N-terminal [PF02463] (3-1155)
  IPR010935 SMCs flexible hinge [PF06470] (513-629)
  IPR010935 SMCs flexible hinge [SM00968] (514-630)
  IPR011890 Structural maintenance of chromosomes protein, prokaryotic [MF_01894] (1-1166)
  IPR011890 Structural maintenance of chromosomes protein, prokaryotic [TIGR02168] (2-1164)
  IPR024704 Structural maintenance of chromosomes protein [PIRSF005719] (1-1166)
  IPR027417 P-loop containing nucleoside triphosphate hydrolase [G3DSA:3.40.50.300] (1-192)
  IPR027417 P-loop containing nucleoside triphosphate hydrolase [G3DSA:3.40.50.300] (985-1170)
  IPR027417 P-loop containing nucleoside triphosphate hydrolase [SSF52540] (1-270)
  IPR027417 P-loop containing nucleoside triphosphate hydrolase [SSF52540] (941-1167)
  IPR036277 SMCs flexible hinge superfamily [SSF75553] (476-679)

GO terms:
  GO:0042802 identical protein binding (F, IPI)

Secondary structure (DSSP, 8-state):
---HHHHHHHHTGGG-TTEEEEHHHH-B--GGGHHHHHHHHGGGGGPEEESSHHHHHHHHHHHHHHT---EEEEETTT--------TTGGGSTTEEEEHHHH-B--GGGHHHHHHHHTT-EEES-HHHHHHHHHHHT--S-EEETTS-EE-TTS-EEEEE-/--SPPHHHHHHHHTGGG-TTEEEEHHHH-B--HHHHHHHHHHHGGGGGPEEESSHHHHHHHHHHHHHHT-EEEEEEETTT--------TTGGGSTTEEEEHHHH-B--GGGTHHHHHHHTT-EEES-HHHHHHHHHHTT--S-EEETTS-EE-S-SSEEE--